Protein AF-A0A1G5ALH9-F1 (afdb_monomer_lite)

Sequence (338 aa):
MIYLLTVFLLFAAYWVGSLVKEAVFGYGKQLNNSDSDSFGTGEMCLTGMFALFILWEADALMISYMGGSFETGVRVYIMILFALCAISAAMRIRTNKPKEWYSDFVIPSSYIPAVIIIIIQAVSFFLFYPDLSDDRTTESVLTILYSQRLHFIDPDTGMTDGYVVSFFGRLPETDSFYAMLAMVAGGRDFVYVTLYRVVPLLMLILEYLAYGRWIDIICGKDKEGRKLAGVLYSMLGILNICGSFSPDGVFYSLIHRGFRGENLVFSVLVPYIAYLCYMIFGNKKKNRIIYLVMAVAVLFFAADVQRSAVPAMAVIIISVVASLISRGESGTEKRRAG

Radius of gyration: 21.27 Å; chains: 1; bounding box: 55×51×64 Å

pLDDT: mean 79.33, std 15.19, range [32.06, 94.44]

Structure (mmCIF, N/CA/C/O backbone):
data_AF-A0A1G5ALH9-F1
#
_entry.id   AF-A0A1G5ALH9-F1
#
loop_
_atom_site.group_PDB
_atom_site.id
_atom_site.type_symbol
_atom_site.label_atom_id
_atom_site.label_alt_id
_atom_site.label_comp_id
_atom_site.label_asym_id
_atom_site.label_entity_id
_atom_site.label_seq_id
_atom_site.pdbx_PDB_ins_code
_atom_site.Cartn_x
_atom_site.Cartn_y
_atom_site.Cartn_z
_atom_site.occupancy
_atom_site.B_iso_or_equiv
_atom_site.auth_seq_id
_atom_site.auth_comp_id
_atom_site.auth_asym_id
_atom_site.auth_atom_id
_atom_site.pdbx_PDB_model_num
ATOM 1 N N . MET A 1 1 ? 5.454 14.747 -12.350 1.00 58.03 1 MET A N 1
ATOM 2 C CA . MET A 1 1 ? 4.354 13.811 -12.670 1.00 58.03 1 MET A CA 1
ATOM 3 C C . MET A 1 1 ? 4.381 12.578 -11.769 1.00 58.03 1 MET A C 1
ATOM 5 O O . MET A 1 1 ? 3.378 12.312 -11.130 1.00 58.03 1 MET A O 1
ATOM 9 N N . ILE A 1 2 ? 5.527 11.902 -11.615 1.00 64.56 2 ILE A N 1
ATOM 10 C CA . ILE A 1 2 ? 5.664 10.663 -10.823 1.00 64.56 2 ILE A CA 1
ATOM 11 C C . ILE A 1 2 ? 5.205 10.751 -9.354 1.00 64.56 2 ILE A C 1
ATOM 13 O O . ILE A 1 2 ? 4.577 9.833 -8.852 1.00 64.56 2 ILE A O 1
ATOM 17 N N . TYR A 1 3 ? 5.418 11.882 -8.675 1.00 68.25 3 TYR A N 1
ATOM 18 C CA . TYR A 1 3 ? 4.993 12.054 -7.276 1.00 68.25 3 TYR A CA 1
ATOM 19 C C . TYR A 1 3 ? 3.475 12.227 -7.108 1.00 68.25 3 TYR A C 1
ATOM 21 O O . TYR A 1 3 ? 2.944 12.000 -6.025 1.00 68.25 3 TYR A O 1
ATOM 29 N N . LEU A 1 4 ? 2.757 12.583 -8.181 1.00 81.38 4 LEU A N 1
ATOM 30 C CA . LEU A 1 4 ? 1.291 12.585 -8.178 1.00 81.38 4 LEU A CA 1
ATOM 31 C C . LEU A 1 4 ? 0.724 11.164 -8.276 1.00 81.38 4 LEU A C 1
ATOM 33 O O . LEU A 1 4 ? -0.455 10.977 -7.990 1.00 81.38 4 LEU A O 1
ATOM 37 N N . LEU A 1 5 ? 1.544 10.166 -8.632 1.00 84.19 5 LEU A N 1
ATOM 38 C CA . LEU A 1 5 ? 1.114 8.776 -8.761 1.00 84.19 5 LEU A CA 1
ATOM 39 C C . LEU A 1 5 ? 0.631 8.217 -7.420 1.00 84.19 5 LEU A C 1
ATOM 41 O O . LEU A 1 5 ? -0.437 7.621 -7.373 1.00 84.19 5 LEU A O 1
ATOM 45 N N . THR A 1 6 ? 1.340 8.483 -6.316 1.00 84.38 6 THR A N 1
ATOM 46 C CA . THR A 1 6 ? 0.902 8.064 -4.972 1.00 84.38 6 THR A CA 1
ATOM 47 C C . THR A 1 6 ? -0.449 8.680 -4.610 1.00 84.38 6 THR A C 1
ATOM 49 O O . THR A 1 6 ? -1.340 7.987 -4.127 1.00 84.38 6 THR A O 1
ATOM 52 N N . VAL A 1 7 ? -0.638 9.975 -4.887 1.00 86.31 7 VAL A N 1
ATOM 53 C CA . VAL A 1 7 ? -1.903 10.678 -4.612 1.00 86.31 7 VAL A CA 1
ATOM 54 C C . VAL A 1 7 ? -3.035 10.117 -5.473 1.00 86.31 7 VAL A C 1
ATOM 56 O O . VAL A 1 7 ? -4.126 9.861 -4.966 1.00 86.31 7 VAL A O 1
ATOM 59 N N . PHE A 1 8 ? -2.771 9.880 -6.758 1.00 87.12 8 PHE A N 1
ATOM 60 C CA . PHE A 1 8 ? -3.727 9.278 -7.682 1.00 87.12 8 PHE A CA 1
ATOM 61 C C . PHE A 1 8 ? -4.124 7.863 -7.250 1.00 87.12 8 PHE A C 1
ATOM 63 O O . PHE A 1 8 ? -5.312 7.556 -7.225 1.00 87.12 8 PHE A O 1
ATOM 70 N N . LEU A 1 9 ? -3.165 7.026 -6.844 1.00 88.56 9 LEU A N 1
ATOM 71 C CA . LEU A 1 9 ? -3.432 5.679 -6.336 1.00 88.56 9 LEU A CA 1
ATOM 72 C C . LEU A 1 9 ? -4.286 5.712 -5.071 1.00 88.56 9 LEU A C 1
ATOM 74 O O . LEU A 1 9 ? -5.242 4.954 -4.973 1.00 88.56 9 LEU A O 1
ATOM 78 N N . LEU A 1 10 ? -3.999 6.614 -4.129 1.00 88.81 10 LEU A N 1
ATOM 79 C CA . LEU A 1 10 ? -4.811 6.770 -2.918 1.00 88.81 10 LEU A CA 1
ATOM 80 C C . LEU A 1 10 ? -6.230 7.244 -3.237 1.00 88.81 10 LEU A C 1
ATOM 82 O O . LEU A 1 10 ? -7.189 6.785 -2.616 1.00 88.81 10 LEU A O 1
ATOM 86 N N . PHE A 1 11 ? -6.378 8.134 -4.218 1.00 88.44 11 PHE A N 1
ATOM 87 C CA . PHE A 1 11 ? -7.684 8.563 -4.702 1.00 88.44 11 PHE A CA 1
ATOM 88 C C . PHE A 1 11 ? -8.437 7.395 -5.344 1.00 88.44 11 PHE A C 1
ATOM 90 O O . PHE A 1 11 ? -9.549 7.085 -4.921 1.00 88.44 11 PHE A O 1
ATOM 97 N N . ALA A 1 12 ? -7.825 6.701 -6.303 1.00 89.19 12 ALA A N 1
ATOM 98 C CA . ALA A 1 12 ? -8.404 5.531 -6.955 1.00 89.19 12 ALA A CA 1
ATOM 99 C C . ALA A 1 12 ? -8.790 4.456 -5.927 1.00 89.19 12 ALA A C 1
ATOM 101 O O . ALA A 1 12 ? -9.924 3.980 -5.934 1.00 89.19 12 ALA A O 1
ATOM 102 N N . ALA A 1 13 ? -7.904 4.157 -4.974 1.00 91.12 13 ALA A N 1
ATOM 103 C CA . ALA A 1 13 ? -8.162 3.242 -3.871 1.00 91.12 13 ALA A CA 1
ATOM 104 C C . ALA A 1 13 ? -9.375 3.694 -3.049 1.00 91.12 13 ALA A C 1
ATOM 106 O O . ALA A 1 13 ? -10.279 2.907 -2.799 1.00 91.12 13 ALA A O 1
ATOM 107 N N . TYR A 1 14 ? -9.477 4.971 -2.685 1.00 90.19 14 TYR A N 1
ATOM 108 C CA . TYR A 1 14 ? -10.648 5.476 -1.972 1.00 90.19 14 TYR A CA 1
ATOM 109 C C . TYR A 1 14 ? -11.966 5.256 -2.744 1.00 90.19 14 TYR A C 1
ATOM 111 O O . TYR A 1 14 ? -12.961 4.808 -2.160 1.00 90.19 14 TYR A O 1
ATOM 119 N N . TRP A 1 15 ? -11.992 5.538 -4.050 1.00 87.81 15 TRP A N 1
ATOM 120 C CA . TRP A 1 15 ? -13.191 5.362 -4.881 1.00 87.81 15 TRP A CA 1
ATOM 121 C C . TRP A 1 15 ? -13.554 3.895 -5.094 1.00 87.81 15 TRP A C 1
ATOM 123 O O . TRP A 1 15 ? -14.732 3.541 -4.989 1.00 87.81 15 TRP A O 1
ATOM 133 N N . VAL A 1 16 ? -12.563 3.038 -5.335 1.00 89.06 16 VAL A N 1
ATOM 134 C CA . VAL A 1 16 ? -12.757 1.590 -5.462 1.00 89.06 16 VAL A CA 1
ATOM 135 C C . VAL A 1 16 ? -13.216 0.995 -4.133 1.00 89.06 16 VAL A C 1
ATOM 137 O O . VAL A 1 16 ? -14.184 0.243 -4.105 1.00 89.06 16 VAL A O 1
ATOM 140 N N . GLY A 1 17 ? -12.628 1.394 -3.006 1.00 86.56 17 GLY A N 1
ATOM 141 C CA . GLY A 1 17 ? -13.066 0.954 -1.680 1.00 86.56 17 GLY A CA 1
ATOM 142 C C . GLY A 1 17 ? -14.503 1.371 -1.352 1.00 86.56 17 GLY A C 1
ATOM 143 O O . GLY A 1 17 ? -15.254 0.601 -0.748 1.00 86.56 17 GLY A O 1
ATOM 144 N N . SER A 1 18 ? -14.927 2.560 -1.801 1.00 84.12 18 SER A N 1
ATOM 145 C CA . SER A 1 18 ? -16.329 2.998 -1.721 1.00 84.12 18 SER A CA 1
ATOM 146 C C . SER A 1 18 ? -17.254 2.051 -2.491 1.00 84.12 18 SER A C 1
ATOM 148 O O . SER A 1 18 ? -18.271 1.629 -1.940 1.00 84.12 18 SER A O 1
ATOM 150 N N . LEU A 1 19 ? -16.877 1.664 -3.716 1.00 85.44 19 LEU A N 1
ATOM 151 C CA . LEU A 1 19 ? -17.634 0.699 -4.520 1.00 85.44 19 LEU A CA 1
ATOM 152 C C . LEU A 1 19 ? -17.694 -0.673 -3.861 1.00 85.44 19 LEU A C 1
ATOM 154 O O . LEU A 1 19 ? -18.774 -1.241 -3.754 1.00 85.44 19 LEU A O 1
ATOM 158 N N . VAL A 1 20 ? -16.560 -1.192 -3.383 1.00 85.81 20 VAL A N 1
ATOM 159 C CA . VAL A 1 20 ? -16.499 -2.497 -2.709 1.00 85.81 20 VAL A CA 1
ATOM 160 C C . VAL A 1 20 ? -17.423 -2.501 -1.495 1.00 85.81 20 VAL A C 1
ATOM 162 O O . VAL A 1 20 ? -18.197 -3.436 -1.306 1.00 85.81 20 VAL A O 1
ATOM 165 N N . LYS A 1 21 ? -17.407 -1.436 -0.687 1.00 82.38 21 LYS A N 1
ATOM 166 C CA . LYS A 1 21 ? -18.332 -1.297 0.442 1.00 82.38 21 LYS A CA 1
ATOM 167 C C . LYS A 1 21 ? -19.791 -1.309 -0.015 1.00 82.38 21 LYS A C 1
ATOM 169 O O . LYS A 1 21 ? -20.603 -2.004 0.590 1.00 82.38 21 LYS A O 1
ATOM 174 N N . GLU A 1 22 ? -20.141 -0.535 -1.035 1.00 79.12 22 GLU A N 1
ATOM 175 C CA . GLU A 1 22 ? -21.517 -0.464 -1.536 1.00 79.12 22 GLU A CA 1
ATOM 176 C C . GLU A 1 22 ? -21.985 -1.789 -2.149 1.00 79.12 22 GLU A C 1
ATOM 178 O O . GLU A 1 22 ? -23.122 -2.192 -1.913 1.00 79.12 22 GLU A O 1
ATOM 183 N N . ALA A 1 23 ? -21.105 -2.508 -2.844 1.00 80.69 23 ALA A N 1
ATOM 184 C CA . ALA A 1 23 ? -21.377 -3.833 -3.391 1.00 80.69 23 ALA A CA 1
ATOM 185 C C . ALA A 1 23 ? -21.572 -4.887 -2.288 1.00 80.69 23 ALA A C 1
ATOM 187 O O . ALA A 1 23 ? -22.507 -5.681 -2.349 1.00 80.69 23 ALA A O 1
ATOM 188 N N . VAL A 1 24 ? -20.724 -4.874 -1.253 1.00 74.75 24 VAL A N 1
ATOM 189 C CA . VAL A 1 24 ? -20.760 -5.855 -0.155 1.00 74.75 24 VAL A CA 1
ATOM 190 C C . VAL A 1 24 ? -21.913 -5.599 0.818 1.00 74.75 24 VAL A C 1
ATOM 192 O O . VAL A 1 24 ? -22.532 -6.544 1.306 1.00 74.75 24 VAL A O 1
ATOM 195 N N . PHE A 1 25 ? -22.209 -4.335 1.129 1.00 70.75 25 PHE A N 1
ATOM 196 C CA . PHE A 1 25 ? -23.230 -3.980 2.123 1.00 70.75 25 PHE A CA 1
ATOM 197 C C . PHE A 1 25 ? -24.577 -3.558 1.531 1.00 70.75 25 PHE A C 1
ATOM 199 O O . PHE A 1 25 ? -25.557 -3.539 2.274 1.00 70.75 25 PHE A O 1
ATOM 206 N N . GLY A 1 26 ? -24.641 -3.294 0.224 1.00 64.25 26 GLY A N 1
ATOM 207 C CA . GLY A 1 26 ? -25.863 -3.216 -0.572 1.00 64.25 26 GLY A CA 1
ATOM 208 C C . GLY A 1 26 ? -26.794 -2.030 -0.289 1.00 64.25 26 GLY A C 1
ATOM 209 O O . GLY A 1 26 ? -27.253 -1.800 0.830 1.00 64.25 26 GLY A O 1
ATOM 210 N N . TYR A 1 27 ? -27.164 -1.356 -1.381 1.00 46.66 27 TYR A N 1
ATOM 211 C CA . TYR A 1 27 ? -28.041 -0.183 -1.573 1.00 46.66 27 TYR A CA 1
ATOM 212 C C . TYR A 1 27 ? -29.398 -0.135 -0.823 1.00 46.66 27 TYR A C 1
ATOM 214 O O . TYR A 1 27 ? -30.108 0.861 -0.917 1.00 46.66 27 TYR A O 1
ATOM 222 N N . GLY A 1 28 ? -29.786 -1.181 -0.088 1.00 41.38 28 GLY A N 1
ATOM 223 C CA . GLY A 1 28 ? -31.085 -1.295 0.590 1.00 41.38 28 GLY A CA 1
ATOM 224 C C . GLY A 1 28 ? -31.054 -1.147 2.115 1.00 41.38 28 GLY A C 1
ATOM 225 O O . GLY A 1 28 ? -32.110 -1.039 2.731 1.00 41.38 28 GLY A O 1
ATOM 226 N N . LYS A 1 29 ? -29.876 -1.135 2.759 1.00 42.97 29 LYS A N 1
ATOM 227 C CA . LYS A 1 29 ? -29.780 -1.146 4.236 1.00 42.97 29 LYS A CA 1
ATOM 228 C C . LYS A 1 29 ? -29.512 0.211 4.891 1.00 42.97 29 LYS A C 1
ATOM 230 O O . LYS A 1 29 ? -29.395 0.278 6.111 1.00 42.97 29 LYS A O 1
ATOM 235 N N . GLN A 1 30 ? -29.451 1.290 4.110 1.00 39.88 30 GLN A N 1
ATOM 236 C CA . GLN A 1 30 ? -29.295 2.652 4.641 1.00 39.88 30 GLN A CA 1
ATOM 237 C C . GLN A 1 30 ? -30.589 3.262 5.198 1.00 39.88 30 GLN A C 1
ATOM 239 O O . GLN A 1 30 ? -30.525 4.319 5.816 1.00 39.88 30 GLN A O 1
ATOM 244 N N . LEU A 1 31 ? -31.744 2.614 5.010 1.00 38.53 31 LEU A N 1
ATOM 245 C CA . LEU A 1 31 ? -33.037 3.204 5.365 1.00 38.53 31 LEU A CA 1
ATOM 246 C C . LEU A 1 31 ? -33.535 2.882 6.777 1.00 38.53 31 LEU A C 1
ATOM 248 O O . LEU A 1 31 ? -34.527 3.476 7.169 1.00 38.53 31 LEU A O 1
ATOM 252 N N . ASN A 1 32 ? -32.896 1.986 7.546 1.00 32.06 32 ASN A N 1
ATOM 253 C CA . ASN A 1 32 ? -33.543 1.524 8.783 1.00 32.06 32 ASN A CA 1
ATOM 254 C C . ASN A 1 32 ? -32.669 1.162 9.988 1.00 32.06 32 ASN A C 1
ATOM 256 O O . ASN A 1 32 ? -33.189 0.535 10.896 1.00 32.06 32 ASN A O 1
ATOM 260 N N . ASN A 1 33 ? -31.391 1.544 10.065 1.00 33.22 33 ASN A N 1
ATOM 261 C CA . ASN A 1 33 ? -30.678 1.435 11.345 1.00 33.22 33 ASN A CA 1
ATOM 262 C C . ASN A 1 33 ? -29.603 2.513 11.503 1.00 33.22 33 ASN A C 1
ATOM 264 O O . ASN A 1 33 ? -28.629 2.571 10.754 1.00 33.22 33 ASN A O 1
ATOM 268 N N . SER A 1 34 ? -29.786 3.330 12.537 1.00 34.66 34 SER A N 1
ATOM 269 C CA . SER A 1 34 ? -28.883 4.365 13.048 1.00 34.66 34 SER A CA 1
ATOM 270 C C . SER A 1 34 ? -27.560 3.830 13.621 1.00 34.66 34 SER A C 1
ATOM 272 O O . SER A 1 34 ? -26.688 4.627 13.946 1.00 34.66 34 SER A O 1
ATOM 274 N N . ASP A 1 35 ? -27.360 2.508 13.646 1.00 39.03 35 ASP A N 1
ATOM 275 C CA . ASP A 1 35 ? -26.088 1.838 13.972 1.00 39.03 35 ASP A CA 1
ATOM 276 C C . ASP A 1 35 ? -25.288 1.443 12.719 1.00 39.03 35 ASP A C 1
ATOM 278 O O . ASP A 1 35 ? -24.568 0.442 12.693 1.00 39.03 35 ASP A O 1
ATOM 282 N N . SER A 1 36 ? -25.427 2.199 11.624 1.00 38.34 36 SER A N 1
ATOM 283 C CA . SER A 1 36 ? -24.696 1.912 10.391 1.00 38.34 36 SER A CA 1
ATOM 284 C C . SER A 1 36 ? -23.188 1.926 10.663 1.00 38.34 36 SER A C 1
ATOM 286 O O . SER A 1 36 ? -22.625 2.975 10.985 1.00 38.34 36 SER A O 1
ATOM 288 N N . ASP A 1 37 ? -22.548 0.763 10.520 1.00 49.72 37 ASP A N 1
ATOM 289 C CA . ASP A 1 37 ? -21.100 0.558 10.523 1.00 49.72 37 ASP A CA 1
ATOM 290 C C . ASP A 1 37 ? -20.421 1.578 9.594 1.00 49.72 37 ASP A C 1
ATOM 292 O O . ASP A 1 37 ? -20.253 1.377 8.385 1.00 49.72 37 ASP A O 1
ATOM 296 N N . SER A 1 38 ? -20.062 2.734 10.150 1.00 52.53 38 SER A N 1
ATOM 297 C CA . SER A 1 38 ? -19.400 3.797 9.410 1.00 52.53 38 SER A CA 1
ATOM 298 C C . SER A 1 38 ? -17.949 3.388 9.198 1.00 52.53 38 SER A C 1
ATOM 300 O O . SER A 1 38 ? -17.074 3.657 10.016 1.00 52.53 38 SER A O 1
ATOM 302 N N . PHE A 1 39 ? -17.700 2.692 8.086 1.00 61.91 39 PHE A N 1
ATOM 303 C CA . PHE A 1 39 ? -16.351 2.523 7.550 1.00 61.91 39 PHE A CA 1
ATOM 304 C C . PHE A 1 39 ? -15.672 3.892 7.506 1.00 61.91 39 PHE A C 1
ATOM 306 O O . PHE A 1 39 ? -16.178 4.814 6.854 1.00 61.91 39 PHE A O 1
ATOM 313 N N . GLY A 1 40 ? -14.562 4.020 8.231 1.00 70.44 40 GLY A N 1
ATOM 314 C CA . GLY A 1 40 ? -13.737 5.220 8.199 1.00 70.44 40 GLY A CA 1
ATOM 315 C C . GLY A 1 40 ? -13.080 5.382 6.830 1.00 70.44 40 GLY A C 1
ATOM 316 O O . GLY A 1 40 ? -12.864 4.400 6.120 1.00 70.44 40 GLY A O 1
ATOM 317 N N . THR A 1 41 ? -12.727 6.615 6.466 1.00 78.56 41 THR A N 1
ATOM 318 C CA . THR A 1 41 ? -12.035 6.924 5.201 1.00 78.56 41 THR A CA 1
ATOM 319 C C . THR A 1 41 ? -10.779 6.065 5.013 1.00 78.56 41 THR A C 1
ATOM 321 O O . THR A 1 41 ? -10.566 5.540 3.928 1.00 78.56 41 THR A O 1
ATOM 324 N N . GLY A 1 42 ? -10.001 5.833 6.079 1.00 81.31 42 GLY A N 1
ATOM 325 C CA . GLY A 1 42 ? -8.806 4.987 6.009 1.00 81.31 42 GLY A CA 1
ATOM 326 C C . GLY A 1 42 ? -9.095 3.509 5.730 1.00 81.31 42 GLY A C 1
ATOM 327 O O . GLY A 1 42 ? -8.343 2.866 5.007 1.00 81.31 42 GLY A O 1
ATOM 328 N N . GLU A 1 43 ? -10.217 2.977 6.227 1.00 84.12 43 GLU A N 1
ATOM 329 C CA . GLU A 1 43 ? -10.635 1.601 5.929 1.00 84.12 43 GLU A CA 1
ATOM 330 C C . GLU A 1 43 ? -11.074 1.467 4.462 1.00 84.12 43 GLU A C 1
ATOM 332 O O . GLU A 1 43 ? -10.759 0.468 3.821 1.00 84.12 43 GLU A O 1
ATOM 337 N N . MET A 1 44 ? -11.726 2.493 3.898 1.00 85.12 44 MET A N 1
ATOM 338 C CA . MET A 1 44 ? -12.042 2.540 2.462 1.00 85.12 44 MET A CA 1
ATOM 339 C C . MET A 1 44 ? -10.769 2.567 1.611 1.00 85.12 44 MET A C 1
ATOM 341 O O . MET A 1 44 ? -10.680 1.819 0.647 1.00 85.12 44 MET A O 1
ATOM 345 N N . CYS A 1 45 ? -9.771 3.375 1.979 1.00 89.62 45 CYS A N 1
ATOM 346 C CA . CYS A 1 45 ? -8.510 3.425 1.237 1.00 89.62 45 CYS A CA 1
ATOM 347 C C . CYS A 1 45 ? -7.759 2.086 1.277 1.00 89.62 45 CYS A C 1
ATOM 349 O O . CYS A 1 45 ? -7.335 1.616 0.230 1.00 89.62 45 CYS A O 1
ATOM 351 N N . LEU A 1 46 ? -7.632 1.441 2.444 1.00 90.56 46 LEU A N 1
ATOM 352 C CA . LEU A 1 46 ? -6.956 0.138 2.555 1.00 90.56 46 LEU A CA 1
ATOM 353 C C . LEU A 1 46 ? -7.667 -0.944 1.741 1.00 90.56 46 LEU A C 1
ATOM 355 O O . LEU A 1 46 ? -7.052 -1.626 0.928 1.00 90.56 46 LEU A O 1
ATOM 359 N N . THR A 1 47 ? -8.982 -1.072 1.929 1.00 89.44 47 THR A N 1
ATOM 360 C CA . THR A 1 47 ? -9.780 -2.081 1.219 1.00 89.44 47 THR A CA 1
ATOM 361 C C . THR A 1 47 ? -9.771 -1.858 -0.286 1.00 89.44 47 THR A C 1
ATOM 363 O O . THR A 1 47 ? -9.649 -2.813 -1.046 1.00 89.44 47 THR A O 1
ATOM 366 N N . GLY A 1 48 ? -9.841 -0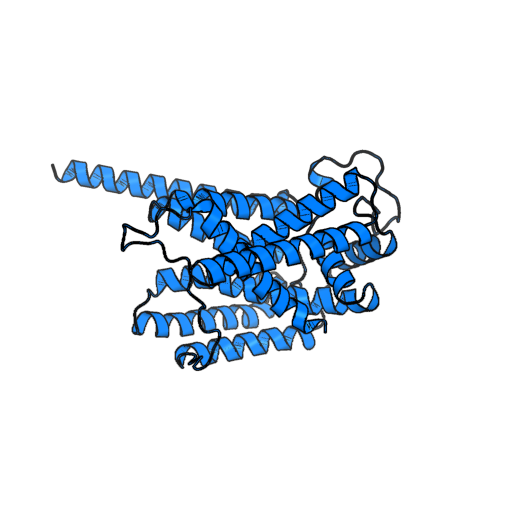.603 -0.725 1.00 90.75 48 GLY A N 1
ATOM 367 C CA . GLY A 1 48 ? -9.697 -0.262 -2.127 1.00 90.75 48 GLY A CA 1
ATOM 368 C C . GLY A 1 48 ? -8.306 -0.543 -2.677 1.00 90.75 48 GLY A C 1
ATOM 369 O O . GLY A 1 48 ? -8.213 -1.085 -3.768 1.00 90.75 48 GLY A O 1
ATOM 370 N N . MET A 1 49 ? -7.236 -0.259 -1.928 1.00 92.81 49 MET A N 1
ATOM 371 C CA . MET A 1 49 ? -5.870 -0.566 -2.363 1.00 92.81 49 MET A CA 1
ATOM 372 C C . MET A 1 49 ? -5.668 -2.074 -2.552 1.00 92.81 49 MET A C 1
ATOM 374 O O . MET A 1 49 ? -5.105 -2.502 -3.553 1.00 92.81 49 MET A O 1
ATOM 378 N N . PHE A 1 50 ? -6.195 -2.893 -1.641 1.00 92.12 50 PHE A N 1
ATOM 379 C CA . PHE A 1 50 ? -6.158 -4.350 -1.779 1.00 92.12 50 PHE A CA 1
ATOM 380 C C . PHE A 1 50 ? -6.985 -4.851 -2.961 1.00 92.12 50 PHE A C 1
ATOM 382 O O . PHE A 1 50 ? -6.546 -5.748 -3.675 1.00 92.12 50 PHE A O 1
ATOM 389 N N . ALA A 1 51 ? -8.151 -4.252 -3.211 1.00 91.62 51 ALA A N 1
ATOM 390 C CA . ALA A 1 51 ? -8.932 -4.555 -4.404 1.00 91.62 51 ALA A CA 1
ATOM 391 C C . ALA A 1 51 ? -8.168 -4.187 -5.686 1.00 91.62 51 ALA A C 1
ATOM 393 O O . ALA A 1 51 ? -8.191 -4.958 -6.638 1.00 91.62 51 ALA A O 1
ATOM 394 N N . LEU A 1 52 ? -7.460 -3.051 -5.702 1.00 92.06 52 LEU A N 1
ATOM 395 C CA . LEU A 1 52 ? -6.609 -2.653 -6.824 1.00 92.06 52 LEU A CA 1
ATOM 396 C C . LEU A 1 52 ? -5.476 -3.653 -7.064 1.00 92.06 52 LEU A C 1
ATOM 398 O O . LEU A 1 52 ? -5.279 -4.058 -8.204 1.00 92.06 52 LEU A O 1
ATOM 402 N N . PHE A 1 53 ? -4.787 -4.102 -6.011 1.00 90.44 53 PHE A N 1
ATOM 403 C CA . PHE A 1 53 ? -3.774 -5.151 -6.142 1.00 90.44 53 PHE A CA 1
ATOM 404 C C . PHE A 1 53 ? -4.361 -6.428 -6.745 1.00 90.44 53 PHE A C 1
ATOM 406 O O . PHE A 1 53 ? -3.859 -6.908 -7.749 1.00 90.44 53 PHE A O 1
ATOM 413 N N . ILE A 1 54 ? -5.476 -6.934 -6.214 1.00 90.25 54 ILE A N 1
ATOM 414 C CA . ILE A 1 54 ? -6.102 -8.161 -6.735 1.00 90.25 54 ILE A CA 1
ATOM 415 C C . ILE A 1 54 ? -6.550 -8.000 -8.193 1.00 90.25 54 ILE A C 1
ATOM 417 O O . ILE A 1 54 ? -6.410 -8.929 -8.984 1.00 90.25 54 ILE A O 1
ATOM 421 N N . LEU A 1 55 ? -7.106 -6.840 -8.554 1.00 91.50 55 LEU A N 1
ATOM 422 C CA . LEU A 1 55 ? -7.531 -6.563 -9.926 1.00 91.50 55 LEU A CA 1
ATOM 423 C C . LEU A 1 55 ? -6.346 -6.513 -10.890 1.00 91.50 55 LEU A C 1
ATOM 425 O O . LEU A 1 55 ? -6.455 -7.042 -11.992 1.00 91.50 55 LEU A O 1
ATOM 429 N N . TRP A 1 56 ? -5.237 -5.896 -10.477 1.00 91.44 56 TRP A N 1
ATOM 430 C CA . TRP A 1 56 ? -4.006 -5.888 -11.259 1.00 91.44 56 TRP A CA 1
ATOM 431 C C . TRP A 1 56 ? -3.491 -7.308 -11.480 1.00 91.44 56 TRP A C 1
ATOM 433 O O . TRP A 1 56 ? -3.234 -7.694 -12.612 1.00 91.44 56 TRP A O 1
ATOM 443 N N . GLU A 1 57 ? -3.411 -8.104 -10.419 1.00 86.19 57 GLU A N 1
ATOM 444 C CA . GLU A 1 57 ? -2.909 -9.475 -10.497 1.00 86.19 57 GLU A CA 1
ATOM 445 C C . GLU A 1 57 ? -3.785 -10.364 -11.385 1.00 86.19 57 GLU A C 1
ATOM 447 O O . GLU A 1 57 ? -3.288 -11.154 -12.189 1.00 86.19 57 GLU A O 1
ATOM 452 N N . ALA A 1 58 ? -5.107 -10.193 -11.311 1.00 88.00 58 ALA A N 1
ATOM 453 C CA . ALA A 1 58 ? -6.037 -10.881 -12.198 1.00 88.00 58 ALA A CA 1
ATOM 454 C C . ALA A 1 58 ? -5.840 -10.487 -13.676 1.00 88.00 58 ALA A C 1
ATOM 456 O O . ALA A 1 58 ? -5.856 -11.363 -14.543 1.00 88.00 58 ALA A O 1
ATOM 457 N N . ASP A 1 59 ? -5.636 -9.197 -13.963 1.00 88.75 59 ASP A N 1
ATOM 458 C CA . ASP A 1 59 ? -5.366 -8.685 -15.315 1.00 88.75 59 ASP A CA 1
ATOM 459 C C . ASP A 1 59 ? -4.017 -9.189 -15.852 1.00 88.75 59 ASP A C 1
ATOM 461 O O . ASP A 1 59 ? -3.941 -9.742 -16.952 1.00 88.75 59 ASP A O 1
ATOM 465 N N . ALA A 1 60 ? -2.969 -9.099 -15.031 1.00 84.81 60 ALA A N 1
ATOM 466 C CA . ALA A 1 60 ? -1.631 -9.581 -15.340 1.00 84.81 60 ALA A CA 1
ATOM 467 C C . ALA A 1 60 ? -1.642 -11.081 -15.675 1.00 84.81 60 ALA A C 1
ATOM 469 O O . ALA A 1 60 ? -1.125 -11.495 -16.718 1.00 84.81 60 ALA A O 1
ATOM 470 N N . LEU A 1 61 ? -2.304 -11.900 -14.852 1.00 82.81 61 LEU A N 1
ATOM 471 C CA . LEU A 1 61 ? -2.482 -13.327 -15.123 1.00 82.81 61 LEU A CA 1
ATOM 472 C C . LEU A 1 61 ? -3.225 -13.564 -16.441 1.00 82.81 61 LEU A C 1
ATOM 474 O O . LEU A 1 61 ? -2.765 -14.353 -17.267 1.00 82.81 61 LEU A O 1
ATOM 478 N N . MET A 1 62 ? -4.350 -12.879 -16.663 1.00 84.44 62 MET A N 1
ATOM 479 C CA . MET A 1 62 ? -5.161 -13.040 -17.872 1.00 84.44 62 MET A CA 1
ATOM 480 C C . MET A 1 62 ? -4.349 -12.761 -19.139 1.00 84.44 62 MET A C 1
ATOM 482 O O . MET A 1 62 ? -4.380 -13.539 -20.093 1.00 84.44 62 MET A O 1
ATOM 486 N N . ILE A 1 63 ? -3.577 -11.681 -19.134 1.00 83.50 63 ILE A N 1
ATOM 487 C CA . ILE A 1 63 ? -2.809 -11.235 -20.299 1.00 83.50 63 ILE A CA 1
ATOM 488 C C . ILE A 1 63 ? -1.625 -12.138 -20.559 1.00 83.50 63 ILE A C 1
ATOM 490 O O . ILE A 1 63 ? -1.336 -12.458 -21.714 1.00 83.50 63 ILE A O 1
ATOM 494 N N . SER A 1 64 ? -0.999 -12.616 -19.492 1.00 78.12 64 SER A N 1
ATOM 495 C CA . SER A 1 64 ? 0.066 -13.591 -19.601 1.00 78.12 64 SER A CA 1
ATOM 496 C C . SER A 1 64 ? -0.433 -14.922 -20.184 1.00 78.12 64 SER A C 1
ATOM 498 O O . SER A 1 64 ? 0.202 -15.472 -21.085 1.00 78.12 64 SER A O 1
ATOM 500 N N . TYR A 1 65 ? -1.628 -15.393 -19.795 1.00 79.56 65 TYR A N 1
ATOM 501 C CA . TYR A 1 65 ? -2.271 -16.566 -20.413 1.00 79.56 65 TYR A CA 1
ATOM 502 C C . TYR A 1 65 ? -2.647 -16.354 -21.884 1.00 79.56 65 TYR A C 1
ATOM 504 O O . TYR A 1 65 ? -2.571 -17.290 -22.679 1.00 79.56 65 TYR A O 1
ATOM 512 N N . MET A 1 66 ? -3.044 -15.139 -22.260 1.00 81.44 66 MET A N 1
ATOM 513 C CA . MET A 1 66 ? -3.357 -14.785 -23.648 1.00 81.44 66 MET A CA 1
ATOM 514 C C . MET A 1 66 ? -2.107 -14.541 -24.510 1.00 81.44 66 MET A C 1
ATOM 516 O O . MET A 1 66 ? -2.235 -14.329 -25.715 1.00 81.44 66 MET A O 1
ATOM 520 N N . GLY A 1 67 ? -0.906 -14.558 -23.918 1.00 76.31 67 GLY A N 1
ATOM 521 C CA . GLY A 1 67 ? 0.345 -14.233 -24.606 1.00 76.31 67 GLY A CA 1
ATOM 522 C C . GLY A 1 67 ? 0.450 -12.763 -25.027 1.00 76.31 67 GLY A C 1
ATOM 523 O O . GLY A 1 67 ? 1.182 -12.443 -25.964 1.00 76.31 67 GLY A O 1
ATOM 524 N N . GLY A 1 68 ? -0.303 -11.872 -24.375 1.00 79.12 68 GLY A N 1
ATOM 525 C CA . GLY A 1 68 ? -0.261 -10.436 -24.632 1.00 79.12 68 GLY A CA 1
ATOM 526 C C . GLY A 1 68 ? 1.010 -9.783 -24.085 1.00 79.12 68 GLY A C 1
ATOM 527 O O . GLY A 1 68 ? 1.680 -10.320 -23.203 1.00 79.12 68 GLY A O 1
ATOM 528 N N . SER A 1 69 ? 1.352 -8.603 -24.608 1.00 87.69 69 SER A N 1
ATOM 529 C CA . SER A 1 69 ? 2.464 -7.817 -24.067 1.00 87.69 69 SER A CA 1
ATOM 530 C C . SER A 1 69 ? 2.095 -7.182 -22.727 1.00 87.69 69 SER A C 1
ATOM 532 O O . SER A 1 69 ? 0.943 -6.800 -22.505 1.00 87.69 69 SER A O 1
ATOM 534 N N . PHE A 1 70 ? 3.095 -6.990 -21.866 1.00 88.06 70 PHE A N 1
ATOM 535 C CA . PHE A 1 70 ? 2.944 -6.283 -20.592 1.00 88.06 70 PHE A CA 1
ATOM 536 C C . PHE A 1 70 ? 2.304 -4.899 -20.766 1.00 88.06 70 PHE A C 1
ATOM 538 O O . PHE A 1 70 ? 1.362 -4.554 -20.056 1.00 88.06 70 PHE A O 1
ATOM 545 N N . GLU A 1 71 ? 2.741 -4.140 -21.775 1.00 91.25 71 GLU A N 1
ATOM 546 C CA . GLU A 1 71 ? 2.145 -2.852 -22.134 1.00 91.25 71 GLU A CA 1
ATOM 547 C C . GLU A 1 71 ? 0.633 -2.921 -22.367 1.00 91.25 71 GLU A C 1
ATOM 549 O O . GLU A 1 71 ? -0.110 -2.028 -21.954 1.00 91.25 71 GLU A O 1
ATOM 554 N N . THR A 1 72 ? 0.172 -3.976 -23.041 1.00 89.94 72 THR A N 1
ATOM 555 C CA . THR A 1 72 ? -1.256 -4.163 -23.303 1.00 89.94 72 THR A CA 1
ATOM 556 C C . THR A 1 72 ? -2.009 -4.311 -21.985 1.00 89.94 72 THR A C 1
ATOM 558 O O . THR A 1 72 ? -3.066 -3.702 -21.837 1.00 89.94 72 THR A O 1
ATOM 561 N N . GLY A 1 73 ? -1.436 -5.012 -21.003 1.00 90.56 73 GLY A N 1
ATOM 562 C CA . GLY A 1 73 ? -2.034 -5.122 -19.671 1.00 90.56 73 GLY A CA 1
ATOM 563 C C . GLY A 1 73 ? -2.060 -3.848 -18.883 1.00 90.56 73 GLY A C 1
ATOM 564 O O . GLY A 1 73 ? -3.115 -3.447 -18.407 1.00 90.56 73 GLY A O 1
ATOM 565 N N . VAL A 1 74 ? -0.965 -3.099 -18.887 1.00 92.69 74 VAL A N 1
ATOM 566 C CA . VAL A 1 74 ? -0.966 -1.771 -18.272 1.00 92.69 74 VAL A CA 1
ATOM 567 C C . VAL A 1 74 ? -2.082 -0.894 -18.859 1.00 92.69 74 VAL A C 1
ATOM 569 O O . VAL A 1 74 ? -2.812 -0.241 -18.114 1.00 92.69 74 VAL A O 1
ATOM 572 N N . ARG A 1 75 ? -2.291 -0.916 -20.182 1.00 92.88 75 ARG A N 1
ATOM 573 C CA . ARG A 1 75 ? -3.378 -0.157 -20.826 1.00 92.88 75 ARG A CA 1
ATOM 574 C C . ARG A 1 75 ? -4.768 -0.661 -20.428 1.00 92.88 75 ARG A C 1
ATOM 576 O O . ARG A 1 75 ? -5.632 0.164 -20.128 1.00 92.88 75 ARG A O 1
ATOM 583 N N . VAL A 1 76 ? -4.995 -1.977 -20.418 1.00 92.81 76 VAL A N 1
ATOM 584 C CA . VAL A 1 76 ? -6.276 -2.580 -20.002 1.00 92.81 76 VAL A CA 1
ATOM 585 C C . VAL A 1 76 ? -6.585 -2.230 -18.553 1.00 92.81 76 VAL A C 1
ATOM 587 O O . VAL A 1 76 ? -7.662 -1.702 -18.267 1.00 92.81 76 VAL A O 1
ATOM 590 N N . TYR A 1 77 ? -5.618 -2.403 -17.661 1.00 93.62 77 TYR A N 1
ATOM 591 C CA . TYR A 1 77 ? -5.758 -2.061 -16.258 1.00 93.62 77 TYR A CA 1
ATOM 592 C C . TYR A 1 77 ? -6.076 -0.576 -16.036 1.00 93.62 77 TYR A C 1
ATOM 594 O O . TYR A 1 77 ? -6.988 -0.246 -15.278 1.00 93.62 77 TYR A O 1
ATOM 602 N N . ILE A 1 78 ? -5.409 0.342 -16.743 1.00 92.06 78 ILE A N 1
ATOM 603 C CA . ILE A 1 78 ? -5.727 1.779 -16.670 1.00 92.06 78 ILE A CA 1
ATOM 604 C C . ILE A 1 78 ? -7.170 2.050 -17.119 1.00 92.06 78 ILE A C 1
ATOM 606 O O . ILE A 1 78 ? -7.873 2.831 -16.474 1.00 92.06 78 ILE A O 1
ATOM 610 N N . MET A 1 79 ? -7.645 1.398 -18.186 1.00 92.75 79 MET A N 1
ATOM 611 C CA . MET A 1 79 ? -9.044 1.523 -18.616 1.00 92.75 79 MET A CA 1
ATOM 612 C C . MET A 1 79 ? -10.015 1.015 -17.542 1.00 92.75 79 MET A C 1
ATOM 614 O O . MET A 1 79 ? -11.019 1.678 -17.273 1.00 92.75 79 MET A O 1
ATOM 618 N N . ILE A 1 80 ? -9.698 -0.104 -16.881 1.00 92.50 80 ILE A N 1
ATOM 619 C CA . ILE A 1 80 ? -10.473 -0.632 -15.748 1.00 92.50 80 ILE A CA 1
ATOM 620 C C . ILE A 1 80 ? -10.497 0.382 -14.595 1.00 92.50 80 ILE A C 1
ATOM 622 O O . ILE A 1 80 ? -11.570 0.676 -14.066 1.00 92.50 80 ILE A O 1
ATOM 626 N N . LEU A 1 81 ? -9.355 0.976 -14.237 1.00 90.75 81 LEU A N 1
ATOM 627 C CA . LEU A 1 81 ? -9.268 2.005 -13.195 1.00 90.75 81 LEU A CA 1
ATOM 628 C C . LEU A 1 81 ? -10.147 3.219 -13.510 1.00 90.75 81 LEU A C 1
ATOM 630 O O . LEU A 1 81 ? -10.902 3.674 -12.648 1.00 90.75 81 LEU A O 1
ATOM 634 N N . PHE A 1 82 ? -10.083 3.735 -14.740 1.00 89.94 82 PHE A N 1
ATOM 635 C CA . PHE A 1 82 ? -10.931 4.850 -15.162 1.00 89.94 82 PHE A CA 1
ATOM 636 C C . PHE A 1 82 ? -12.415 4.486 -15.113 1.00 89.94 82 PHE A C 1
ATOM 638 O O . PHE A 1 82 ? -13.212 5.279 -14.608 1.00 89.94 82 PHE A O 1
ATOM 645 N N . ALA A 1 83 ? -12.787 3.287 -15.569 1.00 91.31 83 ALA A N 1
ATOM 646 C CA . ALA A 1 83 ? -14.162 2.805 -15.506 1.00 91.31 83 ALA A CA 1
ATOM 647 C C . ALA A 1 83 ? -14.661 2.704 -14.057 1.00 91.31 83 ALA A C 1
ATOM 649 O O . ALA A 1 83 ? -15.738 3.206 -13.744 1.00 91.31 83 ALA A O 1
ATOM 650 N N . LEU A 1 84 ? -13.866 2.134 -13.146 1.00 89.81 84 LEU A N 1
ATOM 651 C CA . LEU A 1 84 ? -14.215 2.031 -11.727 1.00 89.81 84 LEU A CA 1
ATOM 652 C C . LEU A 1 84 ? -14.365 3.409 -11.072 1.00 89.81 84 LEU A C 1
ATOM 654 O O . LEU A 1 84 ? -15.351 3.655 -10.375 1.00 89.81 84 LEU A O 1
ATOM 658 N N . CYS A 1 85 ? -13.439 4.334 -11.328 1.00 87.12 85 CYS A N 1
ATOM 659 C CA . CYS A 1 85 ? -13.541 5.709 -10.839 1.00 87.12 85 CYS A CA 1
ATOM 660 C C . CYS A 1 85 ? -14.799 6.412 -11.377 1.00 87.12 85 CYS A C 1
ATOM 662 O O . CYS A 1 85 ? -15.510 7.059 -10.607 1.00 87.12 85 CYS A O 1
ATOM 664 N N . ALA A 1 86 ? -15.119 6.245 -12.664 1.00 88.31 86 ALA A N 1
ATOM 665 C CA . ALA A 1 86 ? -16.309 6.823 -13.284 1.00 88.31 86 ALA A CA 1
ATOM 666 C C . ALA A 1 86 ? -17.613 6.233 -12.721 1.00 88.31 86 ALA A C 1
ATOM 668 O O . ALA A 1 86 ? -18.536 6.983 -12.406 1.00 88.31 86 ALA A O 1
ATOM 669 N N . ILE A 1 87 ? -17.683 4.910 -12.532 1.00 88.00 87 ILE A N 1
ATOM 670 C CA . ILE A 1 87 ? -18.835 4.228 -11.918 1.00 88.00 87 ILE A CA 1
ATOM 671 C C . ILE A 1 87 ? -19.032 4.721 -10.482 1.00 88.00 87 ILE A C 1
ATOM 673 O O . ILE A 1 87 ? -20.148 5.069 -10.093 1.00 88.00 87 ILE A O 1
ATOM 677 N N . SER A 1 88 ? -17.950 4.821 -9.708 1.00 84.19 88 SER A N 1
ATOM 678 C CA . SER A 1 88 ? -17.996 5.314 -8.329 1.00 84.19 88 SER A CA 1
ATOM 679 C C . SER A 1 88 ? -18.454 6.775 -8.255 1.00 84.19 88 SER A C 1
ATOM 681 O O . SER A 1 88 ? -19.313 7.121 -7.440 1.00 84.19 88 SER A O 1
ATOM 683 N N . ALA A 1 89 ? -17.971 7.630 -9.163 1.00 82.25 89 ALA A N 1
ATOM 684 C CA . ALA A 1 89 ? -18.441 9.008 -9.304 1.00 82.25 89 ALA A CA 1
ATOM 685 C C . ALA A 1 89 ? -19.933 9.079 -9.664 1.00 82.25 89 ALA A C 1
ATOM 687 O O . ALA A 1 89 ? -20.691 9.793 -9.003 1.00 82.25 89 ALA A O 1
ATOM 688 N N . ALA A 1 90 ? -20.381 8.297 -10.649 1.00 84.00 90 ALA A N 1
ATOM 689 C CA . ALA A 1 90 ? -21.777 8.251 -11.075 1.00 84.00 90 ALA A CA 1
ATOM 690 C C . ALA A 1 90 ? -22.715 7.789 -9.945 1.00 84.00 90 ALA A C 1
ATOM 692 O O . ALA A 1 90 ? -23.774 8.385 -9.729 1.00 84.00 90 ALA A O 1
ATOM 693 N N . MET A 1 91 ? -22.314 6.771 -9.177 1.00 79.12 91 MET A N 1
ATOM 694 C CA . MET A 1 91 ? -23.073 6.280 -8.021 1.00 79.12 91 MET A CA 1
ATOM 695 C C . MET A 1 91 ? -23.189 7.338 -6.915 1.00 79.12 91 MET A C 1
ATOM 697 O O . MET A 1 91 ? -24.266 7.514 -6.337 1.00 79.12 91 MET A O 1
ATOM 701 N N . ARG A 1 92 ? -22.130 8.120 -6.666 1.00 73.12 92 ARG A N 1
ATOM 702 C CA . ARG A 1 92 ? -22.170 9.227 -5.695 1.00 73.12 92 ARG A CA 1
ATOM 703 C C . ARG A 1 92 ? -23.038 10.398 -6.125 1.00 73.12 92 ARG A C 1
ATOM 705 O O . ARG A 1 92 ? -23.774 10.937 -5.301 1.00 73.12 92 ARG A O 1
ATOM 712 N N . ILE A 1 93 ? -22.982 10.774 -7.401 1.00 76.88 93 ILE A N 1
ATOM 713 C CA . ILE A 1 93 ? -23.857 11.816 -7.954 1.00 76.88 93 ILE A CA 1
ATOM 714 C C . ILE A 1 93 ? -25.319 11.380 -7.806 1.00 76.88 93 ILE A C 1
ATOM 716 O O . ILE A 1 93 ? -26.148 12.138 -7.310 1.00 76.88 93 ILE A O 1
ATOM 720 N N . ARG A 1 94 ? -25.627 10.120 -8.136 1.00 73.06 94 ARG A N 1
ATOM 721 C CA . ARG A 1 94 ? -26.983 9.566 -8.022 1.00 73.06 94 ARG A CA 1
ATOM 722 C C . ARG A 1 94 ? -27.495 9.484 -6.579 1.00 73.06 94 ARG A C 1
ATOM 724 O O . ARG A 1 94 ? -28.700 9.550 -6.361 1.00 73.06 94 ARG A O 1
ATOM 731 N N . THR A 1 95 ? -26.610 9.337 -5.593 1.00 66.06 95 THR A N 1
ATOM 732 C CA . THR A 1 95 ? -26.972 9.262 -4.164 1.00 66.06 95 THR A CA 1
ATOM 733 C C . THR A 1 95 ? -27.053 10.627 -3.470 1.00 66.06 95 THR A C 1
ATOM 735 O O . THR A 1 95 ? -27.237 10.673 -2.254 1.00 66.06 95 THR A O 1
ATOM 738 N N . ASN A 1 96 ? -26.987 11.738 -4.222 1.00 53.94 96 ASN A N 1
ATOM 739 C CA . ASN A 1 96 ? -27.223 13.115 -3.757 1.00 53.94 96 ASN A CA 1
ATOM 740 C C . ASN A 1 96 ? -26.392 13.553 -2.536 1.00 53.94 96 ASN A C 1
ATOM 742 O O . ASN A 1 96 ? -26.756 14.482 -1.817 1.00 53.94 96 ASN A O 1
ATOM 746 N N . LYS A 1 97 ? -25.243 12.913 -2.304 1.00 54.75 97 LYS A N 1
ATOM 747 C CA . LYS A 1 97 ? -24.269 13.336 -1.294 1.00 54.75 97 LYS A CA 1
ATOM 748 C C . LYS A 1 97 ? -22.943 13.653 -1.976 1.00 54.75 97 LYS A C 1
ATOM 750 O O . LYS A 1 97 ? -21.995 12.873 -1.829 1.00 54.75 97 LYS A O 1
ATOM 755 N N . PRO A 1 98 ? -22.827 14.777 -2.708 1.00 51.12 98 PRO A N 1
ATOM 756 C CA . PRO A 1 98 ? -21.510 15.344 -2.927 1.00 51.12 98 PRO A CA 1
ATOM 757 C C . PRO A 1 98 ? -20.942 15.647 -1.536 1.00 51.12 98 PRO A C 1
ATOM 759 O O . PRO A 1 98 ? -21.371 16.574 -0.857 1.00 51.12 98 PRO A O 1
ATOM 762 N N . LYS A 1 99 ? -20.028 14.802 -1.046 1.00 50.34 99 LYS A N 1
ATOM 763 C CA . LYS A 1 99 ? -19.179 15.198 0.076 1.00 50.34 99 LYS A CA 1
ATOM 764 C C . LYS A 1 99 ? -18.376 16.374 -0.449 1.00 50.34 99 LYS A C 1
ATOM 766 O O . LYS A 1 99 ? -17.571 16.161 -1.352 1.00 50.34 99 LYS A O 1
ATOM 771 N N . GLU A 1 100 ? -18.627 17.564 0.083 1.00 44.34 100 GLU A N 1
ATOM 772 C CA . GLU A 1 100 ? -17.811 18.743 -0.181 1.00 44.34 100 GLU A CA 1
ATOM 773 C C . GLU A 1 100 ? -16.350 18.359 0.053 1.00 44.34 100 GLU A C 1
ATOM 775 O O . GLU A 1 100 ? -15.909 18.090 1.175 1.00 44.34 100 GLU A O 1
ATOM 780 N N . TRP A 1 101 ? -15.618 18.198 -1.046 1.00 46.78 101 TRP A N 1
ATOM 781 C CA . TRP A 1 101 ? -14.188 17.980 -1.012 1.00 46.78 101 TRP A CA 1
ATOM 782 C C . TRP A 1 101 ? -13.571 19.359 -0.765 1.00 46.78 101 TRP A C 1
ATOM 784 O O . TRP A 1 101 ? -13.197 20.051 -1.701 1.00 46.78 101 TRP A O 1
ATOM 794 N N . TYR A 1 102 ? -13.458 19.678 0.529 1.00 49.91 102 TYR A N 1
ATOM 795 C CA . TYR A 1 102 ? -12.640 20.729 1.144 1.00 49.91 102 TYR A CA 1
ATOM 796 C C . TYR A 1 102 ? -13.172 22.174 1.109 1.00 49.91 102 TYR A C 1
ATOM 798 O O . TYR A 1 102 ? -13.348 22.774 0.055 1.00 49.91 102 TYR A O 1
ATOM 806 N N . S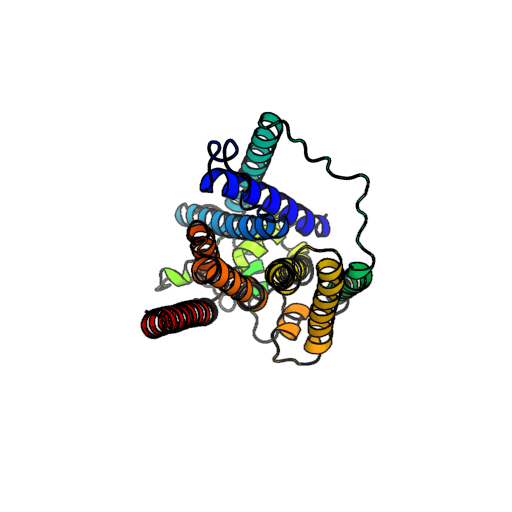ER A 1 103 ? -13.228 22.776 2.302 1.00 40.69 103 SER A N 1
ATOM 807 C CA . SER A 1 103 ? -12.806 24.171 2.519 1.00 40.69 103 SER A CA 1
ATOM 808 C C . SER A 1 103 ? -12.158 24.369 3.899 1.00 40.69 103 SER A C 1
ATOM 810 O O . SER A 1 103 ? -11.200 25.124 3.989 1.00 40.69 103 SER A O 1
ATOM 812 N N . ASP A 1 104 ? -12.543 23.593 4.925 1.00 38.44 104 ASP A N 1
ATOM 813 C CA . ASP A 1 104 ? -11.984 23.720 6.286 1.00 38.44 104 ASP A CA 1
ATOM 814 C C . ASP A 1 104 ? -11.341 22.416 6.794 1.00 38.44 104 ASP A C 1
ATOM 816 O O . ASP A 1 104 ? -11.852 21.736 7.688 1.00 38.44 104 ASP A O 1
ATOM 820 N N . PHE A 1 105 ? -10.191 22.030 6.232 1.00 52.91 105 PHE A N 1
ATOM 821 C CA . PHE A 1 105 ? -9.383 20.949 6.813 1.00 52.91 105 PHE A CA 1
ATOM 822 C C . PHE A 1 105 ? -8.636 21.454 8.052 1.00 52.91 105 PHE A C 1
ATOM 824 O O . PHE A 1 105 ? -7.448 21.766 8.019 1.00 52.91 105 PHE A O 1
ATOM 831 N N . VAL A 1 106 ? -9.346 21.539 9.176 1.00 60.69 106 VAL A N 1
ATOM 832 C CA . VAL A 1 106 ? -8.726 21.835 10.469 1.00 60.69 106 VAL A CA 1
ATOM 833 C C . VAL A 1 106 ? -8.130 20.541 11.014 1.00 60.69 106 VAL A C 1
ATOM 835 O O . VAL A 1 106 ? -8.811 19.742 11.659 1.00 60.69 106 VAL A O 1
ATOM 838 N N . ILE A 1 107 ? -6.845 20.318 10.734 1.00 68.88 107 ILE A N 1
ATOM 839 C CA . ILE A 1 107 ? -6.070 19.264 11.394 1.00 68.88 107 ILE A CA 1
ATOM 840 C C . ILE A 1 107 ? -6.021 19.622 12.886 1.00 68.88 107 ILE A C 1
ATOM 842 O O . ILE A 1 107 ? -5.509 20.691 13.229 1.00 68.88 107 ILE A O 1
ATOM 846 N N . PRO A 1 108 ? -6.555 18.780 13.793 1.00 78.00 108 PRO A N 1
ATOM 847 C CA . PRO A 1 108 ? -6.485 19.078 15.214 1.00 78.00 108 PRO A CA 1
ATOM 848 C C . PRO A 1 108 ? -5.021 19.203 15.631 1.00 78.00 108 PRO A C 1
ATOM 850 O O . PRO A 1 108 ? -4.181 18.419 15.188 1.00 78.00 108 PRO A O 1
ATOM 853 N N . SER A 1 109 ? -4.711 20.159 16.508 1.00 83.31 109 SER A N 1
ATOM 854 C CA . SER A 1 109 ? -3.326 20.463 16.894 1.00 83.31 109 SER A CA 1
ATOM 855 C C . SER A 1 109 ? -2.551 19.252 17.427 1.00 83.31 109 SER A C 1
ATOM 857 O O . SER A 1 109 ? -1.337 19.182 17.266 1.00 83.31 109 SER A O 1
ATOM 859 N N . SER A 1 110 ? -3.248 18.256 17.986 1.00 85.06 110 SER A N 1
ATOM 860 C CA . SER A 1 110 ? -2.668 16.986 18.436 1.00 85.06 110 SER A CA 1
ATOM 861 C C . SER A 1 110 ? -2.038 16.143 17.325 1.00 85.06 110 SER A C 1
ATOM 863 O O . SER A 1 110 ? -1.177 15.323 17.622 1.00 85.06 110 SER A O 1
ATOM 865 N N . TYR A 1 111 ? -2.446 16.321 16.067 1.00 87.00 111 TYR A N 1
ATOM 866 C CA . TYR A 1 111 ? -1.915 15.580 14.919 1.00 87.00 111 TYR A CA 1
ATOM 867 C C . TYR A 1 111 ? -0.759 16.305 14.226 1.00 87.00 111 TYR A C 1
ATOM 869 O O . TYR A 1 111 ? -0.075 15.691 13.413 1.00 87.00 111 TYR A O 1
ATOM 877 N N . ILE A 1 112 ? -0.506 17.582 14.543 1.00 89.56 112 ILE A N 1
ATOM 878 C CA . ILE A 1 112 ? 0.585 18.357 13.932 1.00 89.56 112 ILE A CA 1
ATOM 879 C C . ILE A 1 112 ? 1.944 17.653 14.094 1.00 89.56 112 ILE A C 1
ATOM 881 O O . ILE A 1 112 ? 2.635 17.511 13.084 1.00 89.56 112 ILE A O 1
ATOM 885 N N . PRO A 1 113 ? 2.333 17.146 15.286 1.00 91.50 113 PRO A N 1
ATOM 886 C CA . PRO A 1 113 ? 3.608 16.446 15.432 1.00 91.50 113 PRO A CA 1
ATOM 887 C C . PRO A 1 113 ? 3.690 15.194 14.551 1.00 91.50 113 PRO A C 1
ATOM 889 O O . PRO A 1 113 ? 4.696 14.991 13.878 1.00 91.50 113 PRO A O 1
ATOM 892 N N . ALA A 1 114 ? 2.613 14.406 14.479 1.00 91.38 114 ALA A N 1
ATOM 893 C CA . ALA A 1 114 ? 2.547 13.228 13.617 1.00 91.38 114 ALA A CA 1
ATOM 894 C C . ALA A 1 114 ? 2.711 13.595 12.136 1.00 91.38 114 ALA A C 1
ATOM 896 O O . ALA A 1 114 ? 3.483 12.955 11.431 1.00 91.38 114 ALA A O 1
ATOM 897 N N . VAL A 1 115 ? 2.041 14.655 11.670 1.00 91.81 115 VAL A N 1
ATOM 898 C CA . VAL A 1 115 ? 2.173 15.139 10.287 1.00 91.81 115 VAL A CA 1
ATOM 899 C C . VAL A 1 115 ? 3.614 15.556 9.989 1.00 91.81 115 VAL A C 1
ATOM 901 O O . VAL A 1 115 ? 4.152 15.165 8.956 1.00 91.81 115 VAL A O 1
ATOM 904 N N . ILE A 1 116 ? 4.265 16.292 10.895 1.00 93.38 116 ILE A N 1
ATOM 905 C CA . ILE A 1 116 ? 5.672 16.686 10.736 1.00 93.38 116 ILE A CA 1
ATOM 906 C C . ILE A 1 116 ? 6.571 15.448 10.648 1.00 93.38 116 ILE A C 1
ATOM 908 O O . ILE A 1 116 ? 7.413 15.365 9.760 1.00 93.38 116 ILE A O 1
ATOM 912 N N . ILE A 1 117 ? 6.370 14.463 11.523 1.00 94.06 117 ILE A N 1
ATOM 913 C CA . ILE A 1 117 ? 7.160 13.226 11.546 1.00 94.06 117 ILE A CA 1
ATOM 914 C C . ILE A 1 117 ? 6.955 12.392 10.269 1.00 94.06 117 ILE A C 1
ATOM 916 O O . ILE A 1 117 ? 7.921 11.844 9.740 1.00 94.06 117 ILE A O 1
ATOM 920 N N . ILE A 1 118 ? 5.730 12.323 9.739 1.00 92.50 118 ILE A N 1
ATOM 921 C CA . ILE A 1 118 ? 5.442 11.675 8.449 1.00 92.50 118 ILE A CA 1
ATOM 922 C C . ILE A 1 118 ? 6.169 12.401 7.315 1.00 92.50 118 ILE A C 1
ATOM 924 O O . ILE A 1 118 ? 6.760 11.751 6.459 1.00 92.50 118 ILE A O 1
ATOM 928 N N . ILE A 1 119 ? 6.162 13.739 7.313 1.00 92.25 119 ILE A N 1
ATOM 929 C CA . ILE A 1 119 ? 6.887 14.533 6.313 1.00 92.25 119 ILE A CA 1
ATOM 930 C C . ILE A 1 119 ? 8.393 14.276 6.417 1.00 92.25 119 ILE A C 1
ATOM 932 O O . ILE A 1 119 ? 9.037 14.101 5.390 1.00 92.25 119 ILE A O 1
ATOM 936 N N . ILE A 1 120 ? 8.952 14.200 7.629 1.00 92.94 120 ILE A N 1
ATOM 937 C CA . ILE A 1 120 ? 10.369 13.871 7.834 1.00 92.94 120 ILE A CA 1
ATOM 938 C C . ILE A 1 120 ? 10.691 12.504 7.223 1.00 92.94 120 ILE A C 1
ATOM 940 O O . ILE A 1 120 ? 11.622 12.417 6.433 1.00 92.94 120 ILE A O 1
ATOM 944 N N . GLN A 1 121 ? 9.893 11.471 7.505 1.00 92.25 121 GLN A N 1
ATOM 945 C CA . GLN A 1 121 ? 10.078 10.138 6.914 1.00 92.25 121 GLN A CA 1
ATOM 946 C C . GLN A 1 121 ? 9.939 10.153 5.388 1.00 92.25 121 GLN A C 1
ATOM 948 O O . GLN A 1 121 ? 10.746 9.551 4.684 1.00 92.25 121 GLN A O 1
ATOM 953 N N . ALA A 1 122 ? 8.956 10.890 4.865 1.00 90.44 122 ALA A N 1
ATOM 954 C CA . ALA A 1 122 ? 8.777 11.051 3.430 1.00 90.44 122 ALA A CA 1
ATOM 955 C C . ALA A 1 122 ? 10.004 11.705 2.781 1.00 90.44 122 ALA A C 1
ATOM 957 O O . ALA A 1 122 ? 10.445 11.254 1.729 1.00 90.44 122 ALA A O 1
ATOM 958 N N . VAL A 1 123 ? 10.577 12.733 3.416 1.00 89.62 123 VAL A N 1
ATOM 959 C CA . VAL A 1 123 ? 11.812 13.396 2.975 1.00 89.62 123 VAL A CA 1
ATOM 960 C C . VAL A 1 123 ? 13.016 12.461 3.105 1.00 89.62 123 VAL A C 1
ATOM 962 O O . VAL A 1 123 ? 13.870 12.464 2.221 1.00 89.62 123 VAL A O 1
ATOM 965 N N . SER A 1 124 ? 13.077 11.613 4.135 1.00 87.25 124 SER A N 1
ATOM 966 C CA . SER A 1 124 ? 14.150 10.628 4.315 1.00 87.25 124 SER A CA 1
ATOM 967 C C . SER A 1 124 ? 14.292 9.684 3.120 1.00 87.25 124 SER A C 1
ATOM 969 O O . SER A 1 124 ? 15.421 9.399 2.733 1.00 87.25 124 SER A O 1
ATOM 971 N N . PHE A 1 125 ? 13.199 9.292 2.453 1.00 86.94 125 PHE A N 1
ATOM 972 C CA . PHE A 1 125 ? 13.264 8.487 1.219 1.00 86.94 125 PHE A CA 1
ATOM 973 C C . PHE A 1 125 ? 13.987 9.183 0.052 1.00 86.94 125 PHE A C 1
ATOM 975 O O . PHE A 1 125 ? 14.416 8.533 -0.898 1.00 86.94 125 PHE A O 1
ATOM 982 N N . PHE A 1 126 ? 14.126 10.509 0.093 1.00 83.50 126 PHE A N 1
ATOM 983 C CA . PHE A 1 126 ? 14.890 11.270 -0.899 1.00 83.50 126 PHE A CA 1
ATOM 984 C C . PHE A 1 126 ? 16.349 11.479 -0.497 1.00 83.50 126 PHE A C 1
ATOM 986 O O . PHE A 1 126 ? 17.164 11.813 -1.356 1.00 83.50 126 PHE A O 1
ATOM 993 N N . LEU A 1 127 ? 16.664 11.322 0.790 1.00 84.81 127 LEU A N 1
ATOM 994 C CA . LEU A 1 127 ? 17.983 11.597 1.355 1.00 84.81 127 LEU A CA 1
ATOM 995 C C . LEU A 1 127 ? 18.807 10.327 1.568 1.00 84.81 127 LEU A C 1
ATOM 997 O O . LEU A 1 127 ? 20.028 10.365 1.426 1.00 84.81 127 LEU A O 1
ATOM 1001 N N . PHE A 1 128 ? 18.162 9.217 1.920 1.00 82.56 128 PHE A N 1
ATOM 1002 C CA . PHE A 1 128 ? 18.839 7.954 2.164 1.00 82.56 128 PHE A CA 1
ATOM 1003 C C . PHE A 1 128 ? 19.009 7.147 0.886 1.00 82.56 128 PHE A C 1
ATOM 1005 O O . PHE A 1 128 ? 18.117 7.073 0.040 1.00 82.56 128 PHE A O 1
ATOM 1012 N N . TYR A 1 129 ? 20.172 6.509 0.777 1.00 81.50 129 TYR A N 1
ATOM 1013 C CA . TYR A 1 129 ? 20.375 5.480 -0.226 1.00 81.50 129 TYR A CA 1
ATOM 1014 C C . TYR A 1 129 ? 19.586 4.229 0.180 1.00 81.50 129 TYR A C 1
ATOM 1016 O O . TYR A 1 129 ? 19.641 3.835 1.352 1.00 81.50 129 TYR A O 1
ATOM 1024 N N . PRO A 1 130 ? 18.842 3.624 -0.759 1.00 85.38 130 PRO A N 1
ATOM 1025 C CA . PRO A 1 130 ? 18.139 2.378 -0.507 1.00 85.38 130 PRO A CA 1
ATOM 1026 C C . PRO A 1 130 ? 19.153 1.262 -0.260 1.00 85.38 130 PRO A C 1
ATOM 1028 O O . PRO A 1 130 ? 20.209 1.213 -0.896 1.00 85.38 130 PRO A O 1
ATOM 1031 N N . ASP A 1 131 ? 18.820 0.360 0.654 1.00 84.94 131 ASP A N 1
ATOM 1032 C CA . ASP A 1 131 ? 19.624 -0.827 0.908 1.00 84.94 131 ASP A CA 1
ATOM 1033 C C . ASP A 1 131 ? 19.182 -1.960 -0.027 1.00 84.94 131 ASP A C 1
ATOM 1035 O O . ASP A 1 131 ? 18.056 -2.455 0.045 1.00 84.94 131 ASP A O 1
ATOM 1039 N N . LEU A 1 132 ? 20.082 -2.346 -0.929 1.00 81.69 132 LEU A N 1
ATOM 1040 C CA . LEU A 1 132 ? 19.831 -3.329 -1.985 1.00 81.69 132 LEU A CA 1
ATOM 1041 C C . LEU A 1 132 ? 20.382 -4.721 -1.647 1.00 81.69 132 LEU A C 1
ATOM 1043 O O . LEU A 1 132 ? 20.347 -5.612 -2.487 1.00 81.69 132 LEU A O 1
ATOM 1047 N N . SER A 1 133 ? 20.917 -4.918 -0.439 1.00 80.44 133 SER A N 1
ATOM 1048 C CA . SER A 1 133 ? 21.509 -6.201 -0.043 1.00 80.44 133 SER A CA 1
ATOM 1049 C C . SER A 1 133 ? 20.486 -7.342 -0.082 1.00 80.44 133 SER A C 1
ATOM 1051 O O . SER A 1 133 ? 19.436 -7.263 0.552 1.00 80.44 133 SER A O 1
ATOM 1053 N N . ASP A 1 134 ? 20.796 -8.413 -0.814 1.00 71.56 134 ASP A N 1
ATOM 1054 C CA . ASP A 1 134 ? 19.932 -9.592 -0.994 1.00 71.56 134 ASP A CA 1
ATOM 1055 C C . ASP A 1 134 ? 18.551 -9.289 -1.614 1.00 71.56 134 ASP A C 1
ATOM 1057 O O . ASP A 1 134 ? 17.564 -9.955 -1.295 1.00 71.56 134 ASP A O 1
ATOM 1061 N N . ASP A 1 135 ? 18.460 -8.277 -2.484 1.00 74.50 135 ASP A N 1
ATOM 1062 C CA . ASP A 1 135 ? 17.231 -7.912 -3.194 1.00 74.50 135 ASP A CA 1
ATOM 1063 C C . ASP A 1 135 ? 17.350 -8.097 -4.709 1.00 74.50 135 ASP A C 1
ATOM 1065 O O . ASP A 1 135 ? 18.401 -7.813 -5.274 1.00 74.50 135 ASP A O 1
ATOM 1069 N N . ARG A 1 136 ? 16.267 -8.554 -5.353 1.00 76.94 136 ARG A N 1
ATOM 1070 C CA . ARG A 1 136 ? 16.184 -8.755 -6.813 1.00 76.94 136 ARG A CA 1
ATOM 1071 C C . ARG A 1 136 ? 15.019 -8.008 -7.476 1.00 76.94 136 ARG A C 1
ATOM 1073 O O . ARG A 1 136 ? 14.751 -8.185 -8.665 1.00 76.94 136 ARG A O 1
ATOM 1080 N N . THR A 1 137 ? 14.299 -7.187 -6.709 1.00 82.44 137 THR A N 1
ATOM 1081 C CA . THR A 1 137 ? 13.072 -6.489 -7.128 1.00 82.44 137 THR A CA 1
ATOM 1082 C C . THR A 1 137 ? 13.359 -5.582 -8.320 1.00 82.44 137 THR A C 1
ATOM 1084 O O . THR A 1 137 ? 12.592 -5.510 -9.280 1.00 82.44 137 THR A O 1
ATOM 1087 N N . THR A 1 138 ? 14.487 -4.873 -8.281 1.00 84.25 138 THR A N 1
ATOM 1088 C CA . THR A 1 138 ? 14.851 -3.911 -9.323 1.00 84.25 138 THR A CA 1
ATOM 1089 C C . THR A 1 138 ? 15.221 -4.604 -10.629 1.00 84.25 138 THR A C 1
ATOM 1091 O O . THR A 1 138 ? 14.759 -4.172 -11.689 1.00 84.25 138 THR A O 1
ATOM 1094 N N . GLU A 1 139 ? 16.002 -5.685 -10.577 1.00 81.50 139 GLU A N 1
ATOM 1095 C CA . GLU A 1 139 ? 16.326 -6.496 -11.750 1.00 81.50 139 GLU A CA 1
ATOM 1096 C C . GLU A 1 139 ? 15.067 -7.125 -12.352 1.00 81.50 139 GLU A C 1
ATOM 1098 O O . GLU A 1 139 ? 14.873 -7.068 -13.568 1.00 81.50 139 GLU A O 1
ATOM 1103 N N . SER A 1 140 ? 14.177 -7.655 -11.512 1.00 81.62 140 SER A N 1
ATOM 1104 C CA . SER A 1 140 ? 12.891 -8.231 -11.916 1.00 81.62 140 SER A CA 1
ATOM 1105 C C . SER A 1 140 ? 12.015 -7.205 -12.652 1.00 81.62 140 SER A C 1
ATOM 1107 O O . SER A 1 140 ? 11.613 -7.420 -13.800 1.00 81.62 140 SER A O 1
ATOM 1109 N N . VAL A 1 141 ? 11.826 -6.014 -12.074 1.00 86.56 141 VAL A N 1
ATOM 1110 C CA . VAL A 1 141 ? 11.059 -4.916 -12.689 1.00 86.56 141 VAL A CA 1
ATOM 1111 C C . VAL A 1 141 ? 11.657 -4.474 -14.025 1.00 86.56 141 VAL A C 1
ATOM 1113 O O . VAL A 1 141 ? 10.931 -4.302 -15.011 1.00 86.56 141 VAL A O 1
ATOM 1116 N N . LEU A 1 142 ? 12.978 -4.290 -14.088 1.00 86.75 142 LEU A N 1
ATOM 1117 C CA . LEU A 1 142 ? 13.658 -3.919 -15.331 1.00 86.75 142 LEU A CA 1
ATOM 1118 C C . LEU A 1 142 ? 13.505 -5.002 -16.399 1.00 86.75 142 LEU A C 1
ATOM 1120 O O . LEU A 1 142 ? 13.295 -4.676 -17.569 1.00 86.75 142 LEU A O 1
ATOM 1124 N N . THR A 1 143 ? 13.549 -6.269 -16.000 1.00 82.75 143 THR A N 1
ATOM 1125 C CA . THR A 1 143 ? 13.387 -7.421 -16.888 1.00 82.75 143 THR A CA 1
ATOM 1126 C C . THR A 1 143 ? 11.973 -7.500 -17.460 1.00 82.75 143 THR A C 1
ATOM 1128 O O . THR A 1 143 ? 11.823 -7.691 -18.670 1.00 82.75 143 THR A O 1
ATOM 1131 N N . ILE A 1 144 ? 10.934 -7.257 -16.654 1.00 85.06 144 ILE A N 1
ATOM 1132 C CA . ILE A 1 144 ? 9.537 -7.175 -17.120 1.00 85.06 144 ILE A CA 1
ATOM 1133 C C . ILE A 1 144 ? 9.383 -6.042 -18.144 1.00 85.06 144 ILE A C 1
ATOM 1135 O O . ILE A 1 144 ? 8.854 -6.244 -19.241 1.00 85.06 144 ILE A O 1
ATOM 1139 N N . LEU A 1 145 ? 9.911 -4.852 -17.838 1.00 88.12 145 LEU A N 1
ATOM 1140 C CA . LEU A 1 145 ? 9.866 -3.699 -18.745 1.00 88.12 145 LEU A CA 1
ATOM 1141 C C . LEU A 1 145 ? 10.712 -3.894 -20.011 1.00 88.12 145 LEU A C 1
ATOM 1143 O O . LEU A 1 145 ? 10.431 -3.283 -21.050 1.00 88.12 145 LEU A O 1
ATOM 1147 N N . TYR A 1 146 ? 11.771 -4.700 -19.943 1.00 86.44 146 TYR A N 1
ATOM 1148 C CA . TYR A 1 146 ? 12.615 -5.002 -21.092 1.00 86.44 146 TYR A CA 1
ATOM 1149 C C . TYR A 1 146 ? 11.970 -6.021 -22.023 1.00 86.44 146 TYR A C 1
ATOM 1151 O O . TYR A 1 146 ? 11.802 -5.753 -23.212 1.00 86.44 146 TYR A O 1
ATOM 1159 N N . SER A 1 147 ? 11.589 -7.163 -21.463 1.00 82.12 147 SER A N 1
ATOM 1160 C CA . SER A 1 147 ? 11.035 -8.303 -22.190 1.00 82.12 147 SER A CA 1
ATOM 1161 C C . SER A 1 147 ? 9.579 -8.114 -22.604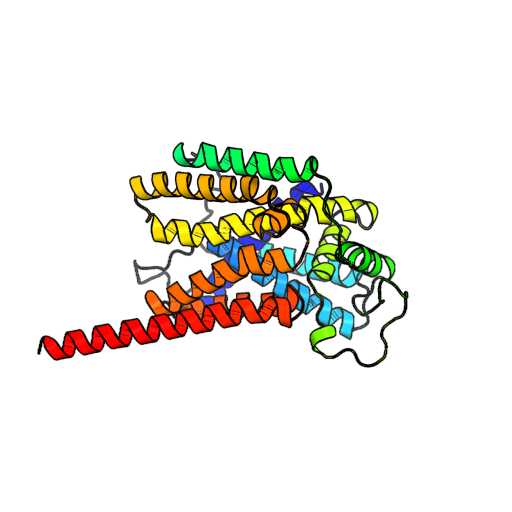 1.00 82.12 147 SER A C 1
ATOM 1163 O O . SER A 1 147 ? 9.101 -8.836 -23.479 1.00 82.12 147 SER A O 1
ATOM 1165 N N . GLN A 1 148 ? 8.878 -7.152 -21.990 1.00 84.81 148 GLN A N 1
ATOM 1166 C CA . GLN A 1 148 ? 7.442 -6.926 -22.162 1.00 84.81 148 GLN A CA 1
ATOM 1167 C C . GLN A 1 148 ? 6.610 -8.179 -21.847 1.00 84.81 148 GLN A C 1
ATOM 1169 O O . GLN A 1 148 ? 5.546 -8.387 -22.436 1.00 84.81 148 GLN A O 1
ATOM 1174 N N . ARG A 1 149 ? 7.091 -9.018 -20.920 1.00 77.25 149 ARG A N 1
ATOM 1175 C CA . ARG A 1 149 ? 6.462 -10.276 -20.503 1.00 77.25 149 ARG A CA 1
ATOM 1176 C C . ARG A 1 149 ? 6.427 -10.383 -18.980 1.00 77.25 149 ARG A C 1
ATOM 1178 O O . ARG A 1 149 ? 7.361 -9.973 -18.304 1.00 77.25 149 ARG A O 1
ATOM 1185 N N . LEU A 1 150 ? 5.338 -10.959 -18.471 1.00 69.00 150 LEU A N 1
ATOM 1186 C CA . LEU A 1 150 ? 5.106 -11.218 -17.042 1.00 69.00 150 LEU A CA 1
ATOM 1187 C C . LEU A 1 150 ? 5.663 -12.567 -16.575 1.00 69.00 150 LEU A C 1
ATOM 1189 O O . LEU A 1 150 ? 5.766 -12.804 -15.377 1.00 69.00 150 LEU A O 1
ATOM 1193 N N . HIS A 1 151 ? 5.992 -13.470 -17.502 1.00 60.41 151 HIS A N 1
ATOM 1194 C CA . HIS A 1 151 ? 6.481 -14.803 -17.169 1.00 60.41 151 HIS A CA 1
ATOM 1195 C C . HIS A 1 151 ? 7.965 -14.970 -17.472 1.00 60.41 151 HIS A C 1
ATOM 1197 O O . HIS A 1 151 ? 8.382 -14.870 -18.627 1.00 60.41 151 HIS A O 1
ATOM 1203 N N . PHE A 1 152 ? 8.668 -15.265 -16.374 1.00 58.69 152 PHE A N 1
ATOM 1204 C CA . PHE A 1 152 ? 9.983 -15.870 -16.206 1.00 58.69 152 PHE A CA 1
ATOM 1205 C C . PHE A 1 152 ? 11.000 -15.441 -17.227 1.00 58.69 152 PHE A C 1
ATOM 1207 O O . PHE A 1 152 ? 11.085 -16.015 -18.301 1.00 58.69 152 PHE A O 1
ATOM 1214 N N . ILE A 1 153 ? 11.809 -14.473 -16.847 1.00 51.38 153 ILE A N 1
ATOM 1215 C CA . ILE A 1 153 ? 13.211 -14.487 -17.202 1.00 51.38 153 ILE A CA 1
ATOM 1216 C C . ILE A 1 153 ? 13.909 -14.462 -15.855 1.00 51.38 153 ILE A C 1
ATOM 1218 O O . ILE A 1 153 ? 13.685 -13.526 -15.089 1.00 51.38 153 ILE A O 1
ATOM 1222 N N . ASP A 1 154 ? 14.672 -15.503 -15.537 1.00 50.81 154 ASP A N 1
ATOM 1223 C CA . ASP A 1 154 ? 15.562 -15.443 -14.384 1.00 50.81 154 ASP A CA 1
ATOM 1224 C C . ASP A 1 154 ? 16.483 -14.223 -14.588 1.00 50.81 154 ASP A C 1
ATOM 1226 O O . ASP A 1 154 ? 17.184 -14.159 -15.607 1.00 50.81 154 ASP A O 1
ATOM 1230 N N . PRO A 1 155 ? 16.439 -13.222 -13.688 1.00 46.28 155 PRO A N 1
ATOM 1231 C CA . PRO A 1 155 ? 17.183 -11.980 -13.862 1.00 46.28 155 PRO A CA 1
ATOM 1232 C C . PRO A 1 155 ? 18.701 -12.205 -13.914 1.00 46.28 155 PRO A C 1
ATOM 1234 O O . PRO A 1 155 ? 19.399 -11.397 -14.525 1.00 46.28 155 PRO A O 1
ATOM 1237 N N . ASP A 1 156 ? 19.206 -13.306 -13.345 1.00 44.69 156 ASP A N 1
ATOM 1238 C CA . ASP A 1 156 ? 20.633 -13.640 -13.350 1.00 44.69 156 ASP A CA 1
ATOM 1239 C C . ASP A 1 156 ? 21.062 -14.340 -14.650 1.00 44.69 156 ASP A C 1
ATOM 1241 O O . ASP A 1 156 ? 22.188 -14.157 -15.121 1.00 44.69 156 ASP A O 1
ATOM 1245 N N . THR A 1 157 ? 20.187 -15.157 -15.246 1.00 53.94 157 THR A N 1
ATOM 1246 C CA . THR A 1 157 ? 20.551 -16.030 -16.380 1.00 53.94 157 THR A CA 1
ATOM 1247 C C . THR A 1 157 ? 19.933 -15.620 -17.712 1.00 53.94 157 THR A C 1
ATOM 1249 O O . THR A 1 157 ? 20.354 -16.111 -18.763 1.00 53.94 157 THR A O 1
ATOM 1252 N N . GLY A 1 158 ? 18.948 -14.719 -17.713 1.00 49.09 158 GLY A N 1
ATOM 1253 C CA . GLY A 1 158 ? 18.256 -14.283 -18.925 1.00 49.09 158 GLY A CA 1
ATOM 1254 C C . GLY A 1 158 ? 17.403 -15.380 -19.576 1.00 49.09 158 GLY A C 1
ATOM 1255 O O . GLY A 1 158 ? 16.836 -15.161 -20.651 1.00 49.09 158 GLY A O 1
ATOM 1256 N N . MET A 1 159 ? 17.305 -16.558 -18.954 1.00 52.00 159 MET A N 1
ATOM 1257 C CA . MET A 1 159 ? 16.563 -17.687 -19.493 1.00 52.00 159 MET A CA 1
ATOM 1258 C C . MET A 1 159 ? 15.105 -17.595 -19.091 1.00 52.00 159 MET A C 1
ATOM 1260 O O . MET A 1 159 ? 14.767 -17.331 -17.939 1.00 52.00 159 MET A O 1
ATOM 1264 N N . THR A 1 160 ? 14.229 -17.872 -20.052 1.00 54.62 160 THR A N 1
ATOM 1265 C CA . THR A 1 160 ? 12.846 -18.168 -19.721 1.00 54.62 160 THR A CA 1
ATOM 1266 C C . THR A 1 160 ? 12.789 -19.492 -18.981 1.00 54.62 160 THR A C 1
ATOM 1268 O O . THR A 1 160 ? 13.103 -20.506 -19.609 1.00 54.62 160 THR A O 1
ATOM 1271 N N . ASP A 1 161 ? 12.401 -19.505 -17.699 1.00 49.56 161 ASP A N 1
ATOM 1272 C CA . ASP A 1 161 ? 12.221 -20.745 -16.926 1.00 49.56 161 ASP A CA 1
ATOM 1273 C C . ASP A 1 161 ? 11.041 -21.540 -17.501 1.00 49.56 161 ASP A C 1
ATOM 1275 O O . ASP A 1 161 ? 9.900 -21.505 -17.041 1.00 49.56 161 ASP A O 1
ATOM 1279 N N . GLY A 1 162 ? 11.326 -22.238 -18.598 1.00 42.41 162 GLY A N 1
ATOM 1280 C CA . GLY A 1 162 ? 10.375 -23.001 -19.392 1.00 42.41 162 GLY A CA 1
ATOM 1281 C C . GLY A 1 162 ? 10.046 -24.368 -18.806 1.00 42.41 162 GLY A C 1
ATOM 1282 O O . GLY A 1 162 ? 9.216 -25.072 -19.373 1.00 42.41 162 GLY A O 1
ATOM 1283 N N . TYR A 1 163 ? 10.648 -24.769 -17.683 1.00 37.06 163 TYR A N 1
ATOM 1284 C CA . TYR A 1 163 ? 10.437 -26.098 -17.124 1.00 37.06 163 TYR A CA 1
ATOM 1285 C C . TYR A 1 163 ? 10.290 -26.046 -15.598 1.00 37.06 163 TYR A C 1
ATOM 1287 O O . TYR A 1 163 ? 11.231 -25.779 -14.866 1.00 37.06 163 TYR A O 1
ATOM 1295 N N . VAL A 1 164 ? 9.082 -26.397 -15.140 1.00 38.62 164 VAL A N 1
ATOM 1296 C CA . VAL A 1 164 ? 8.715 -26.712 -13.743 1.00 38.62 164 VAL A CA 1
ATOM 1297 C C . VAL A 1 164 ? 8.537 -25.523 -12.786 1.00 38.62 164 VAL A C 1
ATOM 1299 O O . VAL A 1 164 ? 8.805 -25.639 -11.594 1.00 38.62 164 VAL A O 1
ATOM 1302 N N . VAL A 1 165 ? 7.964 -24.403 -13.236 1.00 44.72 165 VAL A N 1
ATOM 1303 C CA . VAL A 1 165 ? 7.429 -23.436 -12.263 1.00 44.72 165 VAL A CA 1
ATOM 1304 C C . VAL A 1 165 ? 6.052 -23.888 -11.777 1.00 44.72 165 VAL A C 1
ATOM 1306 O O . VAL A 1 165 ? 5.107 -24.010 -12.567 1.00 44.72 165 VAL A O 1
ATOM 1309 N N . SER A 1 166 ? 5.955 -24.171 -10.473 1.00 48.69 166 SER A N 1
ATOM 1310 C CA . SER A 1 166 ? 4.696 -24.480 -9.784 1.00 48.69 166 SER A CA 1
ATOM 1311 C C . SER A 1 166 ? 3.656 -23.374 -10.019 1.00 48.69 166 SER A C 1
ATOM 1313 O O . SER A 1 166 ? 4.020 -22.230 -10.270 1.00 48.69 166 SER A O 1
ATOM 1315 N N . PHE A 1 167 ? 2.355 -23.681 -9.929 1.00 54.22 167 PHE A N 1
ATOM 1316 C CA . PHE A 1 167 ? 1.293 -22.674 -10.109 1.00 54.22 167 PHE A CA 1
ATOM 1317 C C . PHE A 1 167 ? 1.514 -21.422 -9.241 1.00 54.22 167 PHE A C 1
ATOM 1319 O O . PHE A 1 167 ? 1.296 -20.315 -9.716 1.00 54.22 167 PHE A O 1
ATOM 1326 N N . PHE A 1 168 ? 2.014 -21.598 -8.013 1.00 52.31 168 PHE A N 1
ATOM 1327 C CA . PHE A 1 168 ? 2.341 -20.495 -7.108 1.00 52.31 168 PHE A CA 1
ATOM 1328 C C . PHE A 1 168 ? 3.515 -19.644 -7.589 1.00 52.31 168 PHE A C 1
ATOM 1330 O O . PHE A 1 168 ? 3.446 -18.433 -7.468 1.00 52.31 168 PHE A O 1
ATOM 1337 N N . GLY A 1 169 ? 4.535 -20.242 -8.207 1.00 50.78 169 GLY A N 1
ATOM 1338 C CA . GLY A 1 169 ? 5.626 -19.469 -8.802 1.00 50.78 169 GLY A CA 1
ATOM 1339 C C . GLY A 1 169 ? 5.211 -18.690 -10.055 1.00 50.78 169 GLY A C 1
ATOM 1340 O O . GLY A 1 169 ? 5.944 -17.808 -10.472 1.00 50.78 169 GLY A O 1
ATOM 1341 N N . ARG A 1 170 ? 4.050 -19.001 -10.664 1.00 50.72 170 ARG A N 1
ATOM 1342 C CA . ARG A 1 170 ? 3.468 -18.270 -11.813 1.00 50.72 170 ARG A CA 1
ATOM 1343 C C . ARG A 1 170 ? 2.610 -17.076 -11.414 1.00 50.72 170 ARG A C 1
ATOM 1345 O O . ARG A 1 170 ? 2.154 -16.360 -12.306 1.00 50.72 170 ARG A O 1
ATOM 1352 N N . LEU A 1 171 ? 2.339 -16.902 -10.122 1.00 57.50 171 LEU A N 1
ATOM 1353 C CA . LEU A 1 171 ? 1.630 -15.727 -9.642 1.00 57.50 171 LEU A CA 1
ATOM 1354 C C . LEU A 1 171 ? 2.575 -14.528 -9.770 1.00 57.50 171 LEU A C 1
ATOM 1356 O O . LEU A 1 171 ? 3.722 -14.633 -9.338 1.00 57.50 171 LEU A O 1
ATOM 1360 N N . PRO A 1 172 ? 2.144 -13.422 -10.393 1.00 57.06 172 PRO A N 1
ATOM 1361 C CA . PRO A 1 172 ? 2.946 -12.218 -10.387 1.00 57.06 172 PRO A CA 1
ATOM 1362 C C . PRO A 1 172 ? 3.084 -11.734 -8.938 1.00 57.06 172 PRO A C 1
ATOM 1364 O O . PRO A 1 172 ? 2.140 -11.752 -8.147 1.00 57.06 172 PRO A O 1
ATOM 1367 N N . GLU A 1 173 ? 4.310 -11.383 -8.572 1.00 74.19 173 GLU A N 1
ATOM 1368 C CA . GLU A 1 173 ? 4.613 -10.792 -7.272 1.00 74.19 173 GLU A CA 1
ATOM 1369 C C . GLU A 1 173 ? 4.490 -9.262 -7.360 1.00 74.19 173 GLU A C 1
ATOM 1371 O O . GLU A 1 173 ? 4.202 -8.695 -8.426 1.00 74.19 173 GLU A O 1
ATOM 1376 N N . THR A 1 174 ? 4.763 -8.568 -6.252 1.00 80.19 174 THR A N 1
ATOM 1377 C CA . THR A 1 174 ? 4.735 -7.096 -6.167 1.00 80.19 174 THR A CA 1
ATOM 1378 C C . THR A 1 174 ? 5.535 -6.397 -7.263 1.00 80.19 174 THR A C 1
ATOM 1380 O O . THR A 1 174 ? 5.193 -5.285 -7.670 1.00 80.19 174 THR A O 1
ATOM 1383 N N . ASP A 1 175 ? 6.554 -7.064 -7.792 1.00 84.38 175 ASP A N 1
ATOM 1384 C CA . ASP A 1 175 ? 7.411 -6.609 -8.880 1.00 84.38 175 ASP A CA 1
ATOM 1385 C C . ASP A 1 175 ? 6.608 -6.270 -10.139 1.00 84.38 175 ASP A C 1
ATOM 1387 O O . ASP A 1 175 ? 6.874 -5.267 -10.802 1.00 84.38 175 ASP A O 1
ATOM 1391 N N . SER A 1 176 ? 5.572 -7.053 -10.452 1.00 86.62 176 SER A N 1
ATOM 1392 C CA . SER A 1 176 ? 4.716 -6.805 -11.615 1.00 86.62 176 SER A CA 1
ATOM 1393 C C . SER A 1 176 ? 3.935 -5.496 -11.463 1.00 86.62 176 SER A C 1
ATOM 1395 O O . SER A 1 176 ? 3.847 -4.692 -12.399 1.00 86.62 176 SER A O 1
ATOM 1397 N N . PHE A 1 177 ? 3.434 -5.236 -10.253 1.00 88.56 177 PHE A N 1
ATOM 1398 C CA . PHE A 1 177 ? 2.730 -4.008 -9.915 1.00 88.56 177 PHE A CA 1
ATOM 1399 C C . PHE A 1 177 ? 3.685 -2.814 -9.955 1.00 88.56 177 PHE A C 1
ATOM 1401 O O . PHE A 1 177 ? 3.344 -1.759 -10.491 1.00 88.56 177 PHE A O 1
ATOM 1408 N N . TYR A 1 178 ? 4.913 -2.968 -9.459 1.00 90.31 178 TYR A N 1
ATOM 1409 C CA . TYR A 1 178 ? 5.923 -1.913 -9.530 1.00 90.31 178 TYR A CA 1
ATOM 1410 C C . TYR A 1 178 ? 6.377 -1.623 -10.959 1.00 90.31 178 TYR A C 1
ATOM 1412 O O . TYR A 1 178 ? 6.551 -0.455 -11.312 1.00 90.31 178 TYR A O 1
ATOM 1420 N N . ALA A 1 179 ? 6.501 -2.649 -11.802 1.00 89.56 179 ALA A N 1
ATOM 1421 C CA . ALA A 1 179 ? 6.750 -2.483 -13.227 1.00 89.56 179 ALA A CA 1
ATOM 1422 C C . ALA A 1 179 ? 5.612 -1.709 -13.899 1.00 89.56 179 ALA A C 1
ATOM 1424 O O . ALA A 1 179 ? 5.873 -0.827 -14.717 1.00 89.56 179 ALA A O 1
ATOM 1425 N N . MET A 1 180 ? 4.359 -1.954 -13.506 1.00 91.81 180 MET A N 1
ATOM 1426 C CA . MET A 1 180 ? 3.212 -1.200 -14.014 1.00 91.81 180 MET A CA 1
ATOM 1427 C C . MET A 1 180 ? 3.292 0.265 -13.595 1.00 91.81 180 MET A C 1
ATOM 1429 O O . MET A 1 180 ? 3.171 1.150 -14.444 1.00 91.81 180 MET A O 1
ATOM 1433 N N . LEU A 1 181 ? 3.589 0.538 -12.322 1.00 91.81 181 LEU A N 1
ATOM 1434 C CA . LEU A 1 181 ? 3.774 1.905 -11.838 1.00 91.81 181 LEU A CA 1
ATOM 1435 C C . LEU A 1 181 ? 4.905 2.629 -12.577 1.00 91.81 181 LEU A C 1
ATOM 1437 O O . LEU A 1 181 ? 4.729 3.775 -12.994 1.00 91.81 181 LEU A O 1
ATOM 1441 N N . ALA A 1 182 ? 6.043 1.961 -12.775 1.00 91.75 182 ALA A N 1
ATOM 1442 C CA . ALA A 1 182 ? 7.175 2.520 -13.500 1.00 91.75 182 ALA A CA 1
ATOM 1443 C C . ALA A 1 182 ? 6.813 2.788 -14.967 1.00 91.75 182 ALA A C 1
ATOM 1445 O O . ALA A 1 182 ? 7.126 3.857 -15.490 1.00 91.75 182 ALA A O 1
ATOM 1446 N N . MET A 1 183 ? 6.080 1.876 -15.614 1.00 91.38 183 MET A N 1
ATOM 1447 C CA . MET A 1 183 ? 5.596 2.050 -16.983 1.00 91.38 183 MET A CA 1
ATOM 1448 C C . MET A 1 183 ? 4.687 3.273 -17.123 1.00 91.38 183 MET A C 1
ATOM 1450 O O . MET A 1 183 ? 4.908 4.097 -18.008 1.00 91.38 183 MET A O 1
ATOM 1454 N N . VAL A 1 184 ? 3.725 3.442 -16.211 1.00 89.94 184 VAL A N 1
ATOM 1455 C CA . VAL A 1 184 ? 2.832 4.614 -16.174 1.00 89.94 184 VAL A CA 1
ATOM 1456 C C . VAL A 1 184 ? 3.604 5.908 -15.916 1.00 89.94 184 VAL A C 1
ATOM 1458 O O . VAL A 1 184 ? 3.253 6.964 -16.443 1.00 89.94 184 VAL A O 1
ATOM 1461 N N . ALA A 1 185 ? 4.664 5.843 -15.114 1.00 87.31 185 ALA A N 1
ATOM 1462 C CA . ALA A 1 185 ? 5.461 7.006 -14.759 1.00 87.31 185 ALA A CA 1
ATOM 1463 C C . ALA A 1 185 ? 6.412 7.491 -15.869 1.00 87.31 185 ALA A C 1
ATOM 1465 O O . ALA A 1 185 ? 6.875 8.631 -15.796 1.00 87.31 185 ALA A O 1
ATOM 1466 N N . GLY A 1 186 ? 6.687 6.657 -16.876 1.00 84.88 186 GLY A N 1
ATOM 1467 C CA . GLY A 1 186 ? 7.589 6.974 -17.988 1.00 84.88 186 GLY A CA 1
ATOM 1468 C C . GLY A 1 186 ? 8.522 5.833 -18.406 1.00 84.88 186 GLY A C 1
ATOM 1469 O O . GLY A 1 186 ? 9.436 6.056 -19.191 1.00 84.88 186 GLY A O 1
ATOM 1470 N N . GLY A 1 187 ? 8.318 4.616 -17.898 1.00 85.38 187 GLY A N 1
ATOM 1471 C CA . GLY A 1 187 ? 9.096 3.437 -18.265 1.00 85.38 187 GLY A CA 1
ATOM 1472 C C . GLY A 1 187 ? 10.409 3.310 -17.494 1.00 85.38 187 GLY A C 1
ATOM 1473 O O . GLY A 1 187 ? 10.487 3.602 -16.300 1.00 85.38 187 GLY A O 1
ATOM 1474 N N . ARG A 1 188 ? 11.449 2.824 -18.181 1.00 84.31 188 ARG A N 1
ATOM 1475 C CA . ARG A 1 188 ? 12.719 2.391 -17.567 1.00 84.31 188 ARG A CA 1
ATOM 1476 C C . ARG A 1 188 ? 13.448 3.512 -16.829 1.00 84.31 188 ARG A C 1
ATOM 1478 O O . ARG A 1 188 ? 13.950 3.285 -15.732 1.00 84.31 188 ARG A O 1
ATOM 1485 N N . ASP A 1 189 ? 13.420 4.724 -17.376 1.00 84.50 189 ASP A N 1
ATOM 1486 C CA . ASP A 1 189 ? 14.096 5.897 -16.802 1.00 84.50 189 ASP A CA 1
ATOM 1487 C C . ASP A 1 189 ? 13.557 6.271 -15.411 1.00 84.50 189 ASP A C 1
ATOM 1489 O O . ASP A 1 189 ? 14.223 6.946 -14.625 1.00 84.50 189 ASP A O 1
ATOM 1493 N N . PHE A 1 190 ? 12.353 5.799 -15.079 1.00 87.50 190 PHE A N 1
ATOM 1494 C CA . PHE A 1 190 ? 11.655 6.114 -13.841 1.00 87.50 190 PHE A CA 1
ATOM 1495 C C . PHE A 1 190 ? 11.566 4.941 -12.862 1.00 87.50 190 PHE A C 1
ATOM 1497 O O . PHE A 1 190 ? 10.973 5.103 -11.793 1.00 87.50 190 PHE A O 1
ATOM 1504 N N . VAL A 1 191 ? 12.176 3.789 -13.163 1.00 88.19 191 VAL A N 1
ATOM 1505 C CA . VAL A 1 191 ? 12.135 2.597 -12.295 1.00 88.19 191 VAL A CA 1
ATOM 1506 C C . VAL A 1 191 ? 12.702 2.902 -10.915 1.00 88.19 191 VAL A C 1
ATOM 1508 O O . VAL A 1 191 ? 12.011 2.713 -9.921 1.00 88.19 191 VAL A O 1
ATOM 1511 N N . TYR A 1 192 ? 13.903 3.474 -10.845 1.00 87.88 192 TYR A N 1
ATOM 1512 C CA . TYR A 1 192 ? 14.552 3.797 -9.572 1.00 87.88 192 TYR A CA 1
ATOM 1513 C C . TYR A 1 192 ? 13.762 4.807 -8.736 1.00 87.88 192 TYR A C 1
ATOM 1515 O O . TYR A 1 192 ? 13.652 4.672 -7.521 1.00 87.88 192 TYR A O 1
ATOM 1523 N N . VAL A 1 193 ? 13.178 5.820 -9.381 1.00 88.12 193 VAL A N 1
ATOM 1524 C CA . VAL A 1 193 ? 12.352 6.820 -8.688 1.00 88.12 193 VAL A CA 1
ATOM 1525 C C . VAL A 1 193 ? 11.046 6.191 -8.197 1.00 88.12 193 VAL A C 1
ATOM 1527 O O . VAL A 1 193 ? 10.591 6.495 -7.095 1.00 88.12 193 VAL A O 1
ATOM 1530 N N . THR A 1 194 ? 10.454 5.295 -8.987 1.00 88.75 194 THR A N 1
ATOM 1531 C CA . THR A 1 194 ? 9.242 4.559 -8.612 1.00 88.75 194 THR A CA 1
ATOM 1532 C C . THR A 1 194 ? 9.516 3.649 -7.420 1.00 88.75 194 THR A C 1
ATOM 1534 O O . THR A 1 194 ? 8.880 3.794 -6.377 1.00 88.75 194 THR A O 1
ATOM 1537 N N . LEU A 1 195 ? 10.503 2.765 -7.548 1.00 89.19 195 LEU A N 1
ATOM 1538 C CA . LEU A 1 195 ? 10.831 1.767 -6.539 1.00 89.19 195 LEU A CA 1
ATOM 1539 C C . LEU A 1 195 ? 11.341 2.401 -5.257 1.00 89.19 195 LEU A C 1
ATOM 1541 O O . LEU A 1 195 ? 10.853 2.069 -4.194 1.00 89.19 195 LEU A O 1
ATOM 1545 N N . TYR A 1 196 ? 12.274 3.345 -5.315 1.00 89.38 196 TYR A N 1
ATOM 1546 C CA . TYR A 1 196 ? 12.949 3.795 -4.094 1.00 89.38 196 TYR A CA 1
ATOM 1547 C C . TYR A 1 196 ? 12.323 5.029 -3.453 1.00 89.38 196 TYR A C 1
ATOM 1549 O O . TYR A 1 196 ? 12.772 5.457 -2.395 1.00 89.38 196 TYR A O 1
ATOM 1557 N N . ARG A 1 197 ? 11.285 5.616 -4.064 1.00 88.81 197 ARG A N 1
ATOM 1558 C CA . ARG A 1 197 ? 10.618 6.808 -3.513 1.00 88.81 197 ARG A CA 1
ATOM 1559 C C . ARG A 1 197 ? 9.105 6.668 -3.482 1.00 88.81 197 ARG A C 1
ATOM 1561 O O . ARG A 1 197 ? 8.501 6.833 -2.428 1.00 88.81 197 ARG A O 1
ATOM 1568 N N . VAL A 1 198 ? 8.481 6.362 -4.619 1.00 89.69 198 VAL A N 1
ATOM 1569 C CA . VAL A 1 198 ? 7.011 6.291 -4.717 1.00 89.69 198 VAL A CA 1
ATOM 1570 C C . VAL A 1 198 ? 6.453 5.108 -3.932 1.00 89.69 198 VAL A C 1
ATOM 1572 O O . VAL A 1 198 ? 5.494 5.286 -3.180 1.00 89.69 198 VAL A O 1
ATOM 1575 N N . VAL A 1 199 ? 7.045 3.923 -4.089 1.00 91.25 199 VAL A N 1
ATOM 1576 C CA . VAL A 1 199 ? 6.588 2.701 -3.414 1.00 91.25 199 VAL A CA 1
ATOM 1577 C C . VAL A 1 199 ? 6.787 2.788 -1.890 1.00 91.25 199 VAL A C 1
ATOM 1579 O O . VAL A 1 199 ? 5.795 2.623 -1.185 1.00 91.25 199 VAL A O 1
ATOM 1582 N N . PRO A 1 200 ? 7.969 3.144 -1.346 1.00 91.31 200 PRO A N 1
ATOM 1583 C CA . PRO A 1 200 ? 8.154 3.351 0.089 1.00 91.31 200 PRO A CA 1
ATOM 1584 C C . PRO A 1 200 ? 7.200 4.390 0.678 1.00 91.31 200 PRO A C 1
ATOM 1586 O O . PRO A 1 200 ? 6.635 4.168 1.745 1.00 91.31 200 PRO A O 1
ATOM 1589 N N . LEU A 1 201 ? 6.940 5.492 -0.039 1.00 91.44 201 LEU A N 1
ATOM 1590 C CA . LEU A 1 201 ? 5.963 6.491 0.396 1.00 91.44 201 LEU A CA 1
ATOM 1591 C C . LEU A 1 201 ? 4.542 5.913 0.456 1.00 91.44 201 LEU A C 1
ATOM 1593 O O . LEU A 1 201 ? 3.797 6.196 1.394 1.00 91.44 201 LEU A O 1
ATOM 1597 N N . LEU A 1 202 ? 4.160 5.100 -0.532 1.00 91.38 202 LEU A N 1
ATOM 1598 C CA . LEU A 1 202 ? 2.881 4.398 -0.527 1.00 91.38 202 LEU A CA 1
ATOM 1599 C C . LEU A 1 202 ? 2.797 3.419 0.653 1.00 91.38 202 LEU A C 1
ATOM 1601 O O . LEU A 1 202 ? 1.803 3.446 1.375 1.00 91.38 202 LEU A O 1
ATOM 1605 N N . MET A 1 203 ? 3.838 2.615 0.887 1.00 91.94 203 MET A N 1
ATOM 1606 C CA . MET A 1 203 ? 3.898 1.666 2.006 1.00 91.94 203 MET A CA 1
ATOM 1607 C C . MET A 1 203 ? 3.805 2.370 3.357 1.00 91.94 203 MET A C 1
ATOM 1609 O O . MET A 1 203 ? 3.020 1.947 4.203 1.00 91.94 203 MET A O 1
ATOM 1613 N N . LEU A 1 204 ? 4.514 3.489 3.526 1.00 93.12 204 LEU A N 1
ATOM 1614 C CA . LEU A 1 204 ? 4.428 4.325 4.718 1.00 93.12 204 LEU A CA 1
ATOM 1615 C C . LEU A 1 204 ? 2.983 4.781 4.958 1.00 93.12 204 LEU A C 1
ATOM 1617 O O . LEU A 1 204 ? 2.439 4.610 6.043 1.00 93.12 204 LEU A O 1
ATOM 1621 N N . ILE A 1 205 ? 2.310 5.321 3.940 1.00 92.75 205 ILE A N 1
ATOM 1622 C CA . ILE A 1 205 ? 0.921 5.774 4.091 1.00 92.75 205 ILE A CA 1
ATOM 1623 C C . ILE A 1 205 ? -0.001 4.603 4.456 1.00 92.75 205 ILE A C 1
ATOM 1625 O O . ILE A 1 205 ? -0.847 4.745 5.340 1.00 92.75 205 ILE A O 1
ATOM 1629 N N . LEU A 1 206 ? 0.159 3.444 3.813 1.00 93.31 206 LEU A N 1
ATOM 1630 C CA . LEU A 1 206 ? -0.637 2.251 4.107 1.00 93.31 206 LEU A CA 1
ATOM 1631 C C . LEU A 1 206 ? -0.407 1.734 5.536 1.00 93.31 206 LEU A C 1
ATOM 1633 O O . LEU A 1 206 ? -1.379 1.361 6.196 1.00 93.31 206 LEU A O 1
ATOM 1637 N N . GLU A 1 207 ? 0.827 1.779 6.044 1.00 94.44 207 GLU A N 1
ATOM 1638 C CA . GLU A 1 207 ? 1.153 1.452 7.436 1.00 94.44 207 GLU A CA 1
ATOM 1639 C C . GLU A 1 207 ? 0.377 2.362 8.398 1.00 94.44 207 GLU A C 1
ATOM 1641 O O . GLU A 1 207 ? -0.378 1.878 9.246 1.00 94.44 207 GLU A O 1
ATOM 1646 N N . TYR A 1 208 ? 0.471 3.685 8.226 1.00 93.44 208 TYR A N 1
ATOM 1647 C CA . TYR A 1 208 ? -0.264 4.639 9.063 1.00 93.44 208 TYR A CA 1
ATOM 1648 C C . TYR A 1 208 ? -1.779 4.426 8.995 1.00 93.44 208 TYR A C 1
ATOM 1650 O O . TYR A 1 208 ? -2.472 4.574 10.004 1.00 93.44 208 TYR A O 1
ATOM 1658 N N . LEU A 1 209 ? -2.320 4.049 7.834 1.00 92.88 209 LEU A N 1
ATOM 1659 C CA . LEU A 1 209 ? -3.738 3.719 7.706 1.00 92.88 209 LEU A CA 1
ATOM 1660 C C . LEU A 1 209 ? -4.106 2.445 8.480 1.00 92.88 209 LEU A C 1
ATOM 1662 O O . LEU A 1 209 ? -5.163 2.427 9.125 1.00 92.88 209 LEU A O 1
ATOM 1666 N N . ALA A 1 210 ? -3.264 1.407 8.425 1.00 93.12 210 ALA A N 1
ATOM 1667 C CA . ALA A 1 210 ? -3.477 0.123 9.092 1.00 93.12 210 ALA A CA 1
ATOM 1668 C C . ALA A 1 210 ? -3.384 0.265 10.617 1.00 93.12 210 ALA A C 1
ATOM 1670 O O . ALA A 1 210 ? -4.348 -0.043 11.324 1.00 93.12 210 ALA A O 1
ATOM 1671 N N . TYR A 1 211 ? -2.287 0.830 11.127 1.00 92.94 211 TYR A N 1
ATOM 1672 C CA . TYR A 1 211 ? -2.129 1.135 12.552 1.00 92.94 211 TYR A CA 1
ATOM 1673 C C . TYR A 1 211 ? -3.143 2.168 13.036 1.00 92.94 211 TYR A C 1
ATOM 1675 O O . TYR A 1 211 ? -3.645 2.074 14.155 1.00 92.94 211 TYR A O 1
ATOM 1683 N N . GLY A 1 212 ? -3.547 3.095 12.171 1.00 89.50 212 GLY A N 1
ATOM 1684 C CA . GLY A 1 212 ? -4.606 4.046 12.467 1.00 89.50 212 GLY A CA 1
ATOM 1685 C C . GLY A 1 212 ? -5.939 3.395 12.834 1.00 89.50 212 GLY A C 1
ATOM 1686 O O . GLY A 1 212 ? -6.698 3.952 13.623 1.00 89.50 212 GLY A O 1
ATOM 1687 N N . ARG A 1 213 ? -6.231 2.189 12.321 1.00 90.06 213 ARG A N 1
ATOM 1688 C CA . ARG A 1 213 ? -7.429 1.432 12.724 1.00 90.06 213 ARG A CA 1
ATOM 1689 C C . ARG A 1 213 ? -7.338 0.932 14.166 1.00 90.06 213 ARG A C 1
ATOM 1691 O O . ARG A 1 213 ? -8.349 0.928 14.865 1.00 90.06 213 ARG A O 1
ATOM 1698 N N . TRP A 1 214 ? -6.147 0.533 14.603 1.00 91.44 214 TRP A N 1
ATOM 1699 C CA . TRP A 1 214 ? -5.886 0.145 15.988 1.00 91.44 214 TRP A CA 1
ATOM 1700 C C . TRP A 1 214 ? -5.921 1.347 16.925 1.00 91.44 214 TRP A C 1
ATOM 1702 O O . TRP A 1 214 ? -6.573 1.285 17.963 1.00 91.44 214 TRP A O 1
ATOM 1712 N N . ILE A 1 215 ? -5.300 2.459 16.529 1.00 90.31 215 ILE A N 1
ATOM 1713 C CA . ILE A 1 215 ? -5.319 3.713 17.292 1.00 90.31 215 ILE A CA 1
ATOM 1714 C C . ILE A 1 215 ? -6.763 4.191 17.507 1.00 90.31 215 ILE A C 1
ATOM 1716 O O . ILE A 1 215 ? -7.125 4.543 18.627 1.00 90.31 215 ILE A O 1
ATOM 1720 N N . ASP A 1 216 ? -7.611 4.129 16.474 1.00 86.69 216 ASP A N 1
ATOM 1721 C CA . ASP A 1 216 ? -9.032 4.488 16.580 1.00 86.69 216 ASP A CA 1
ATOM 1722 C C . ASP A 1 216 ? -9.800 3.594 17.581 1.00 86.69 216 ASP A C 1
ATOM 1724 O O . ASP A 1 216 ? -10.743 4.065 18.219 1.00 86.69 216 ASP A O 1
ATOM 1728 N N . ILE A 1 217 ? -9.424 2.313 17.725 1.00 86.69 217 ILE A N 1
ATOM 1729 C CA . ILE A 1 217 ? -10.012 1.407 18.729 1.00 86.69 217 ILE A CA 1
ATOM 1730 C C . ILE A 1 217 ? -9.524 1.771 20.132 1.00 86.69 217 ILE A C 1
ATOM 1732 O O . ILE A 1 217 ? -10.338 1.869 21.045 1.00 86.69 217 ILE A O 1
ATOM 1736 N N . ILE A 1 218 ? -8.210 1.940 20.301 1.00 88.31 218 ILE A N 1
ATOM 1737 C CA . ILE A 1 218 ? -7.572 2.147 21.608 1.00 88.31 218 ILE A CA 1
ATOM 1738 C C . ILE A 1 218 ? -8.005 3.481 22.213 1.00 88.31 218 ILE A C 1
ATOM 1740 O O . ILE A 1 218 ? -8.326 3.552 23.396 1.00 88.31 218 ILE A O 1
ATOM 1744 N N . CYS A 1 219 ? -8.012 4.538 21.404 1.00 87.06 219 CYS A N 1
ATOM 1745 C CA . CYS A 1 219 ? -8.261 5.886 21.890 1.00 87.06 219 CYS A CA 1
ATOM 1746 C C . CYS A 1 219 ? -9.743 6.260 21.915 1.00 87.06 219 CYS A C 1
ATOM 1748 O O . CYS A 1 219 ? -10.107 7.192 22.618 1.00 87.06 219 CYS A O 1
ATOM 1750 N N . GLY A 1 220 ? -10.597 5.586 21.142 1.00 81.38 220 GLY A N 1
ATOM 1751 C CA . GLY A 1 220 ? -11.981 6.016 20.961 1.00 81.38 220 GLY A CA 1
ATOM 1752 C C . GLY A 1 220 ? -12.120 7.274 20.088 1.00 81.38 220 GLY A C 1
ATOM 1753 O O . GLY A 1 220 ? -11.163 7.784 19.503 1.00 81.38 220 GLY A O 1
ATOM 1754 N N . LYS A 1 221 ? -13.363 7.755 19.936 1.00 78.38 221 LYS A N 1
ATOM 1755 C CA . LYS A 1 221 ? -13.729 8.857 19.013 1.00 78.38 221 LYS A CA 1
ATOM 1756 C C . LYS A 1 221 ? -14.035 10.188 19.708 1.00 78.38 221 LYS A C 1
ATOM 1758 O O . LYS A 1 221 ? -14.382 11.168 19.045 1.00 78.38 221 LYS A O 1
ATOM 1763 N N . ASP A 1 222 ? -13.958 10.227 21.028 1.00 83.00 222 ASP A N 1
ATOM 1764 C CA . ASP A 1 222 ? -14.210 11.411 21.837 1.00 83.00 222 ASP A CA 1
ATOM 1765 C C . ASP A 1 222 ? -13.076 12.452 21.690 1.00 83.00 222 ASP A C 1
ATOM 1767 O O . ASP A 1 222 ? -12.122 12.298 20.921 1.00 83.00 222 ASP A O 1
ATOM 1771 N N . LYS A 1 223 ? -13.215 13.605 22.353 1.00 81.12 223 LYS A N 1
ATOM 1772 C CA . LYS A 1 223 ? -12.248 14.707 22.215 1.00 81.12 223 LYS A CA 1
ATOM 1773 C C . LYS A 1 223 ? -10.889 14.357 22.834 1.00 81.12 223 LYS A C 1
ATOM 1775 O O . LYS A 1 223 ? -9.870 14.748 22.265 1.00 81.12 223 LYS A O 1
ATOM 1780 N N . GLU A 1 224 ? -10.870 13.635 23.952 1.00 84.06 224 GLU A N 1
ATOM 1781 C CA . GLU A 1 224 ? -9.627 13.200 24.595 1.00 84.06 224 GLU A CA 1
ATOM 1782 C C . GLU A 1 224 ? -8.994 12.055 23.809 1.00 84.06 224 GLU A C 1
ATOM 1784 O O . GLU A 1 224 ? -7.800 12.116 23.507 1.00 84.06 224 GLU A O 1
ATOM 1789 N N . GLY A 1 225 ? -9.813 11.111 23.337 1.00 85.38 225 GLY A N 1
ATOM 1790 C CA . GLY A 1 225 ? -9.403 10.063 22.408 1.00 85.38 225 GLY A CA 1
ATOM 1791 C C . GLY A 1 225 ? -8.692 10.596 21.166 1.00 85.38 225 GLY A C 1
ATOM 1792 O O . GLY A 1 225 ? -7.593 10.159 20.829 1.00 85.38 225 GLY A O 1
ATOM 1793 N N . ARG A 1 226 ? -9.228 11.641 20.523 1.00 83.81 226 ARG A N 1
ATOM 1794 C CA . ARG A 1 226 ? -8.566 12.293 19.373 1.00 83.81 226 ARG A CA 1
ATOM 1795 C C . ARG A 1 226 ? -7.221 12.940 19.718 1.00 83.81 226 ARG A C 1
ATOM 1797 O O . ARG A 1 226 ? -6.323 12.979 18.874 1.00 83.81 226 ARG A O 1
ATOM 1804 N N . LYS A 1 227 ? -7.054 13.448 20.943 1.00 86.50 227 LYS A N 1
ATOM 1805 C CA . LYS A 1 227 ? -5.763 13.979 21.404 1.00 86.50 227 LYS A CA 1
ATOM 1806 C C . LYS A 1 227 ? -4.753 12.845 21.587 1.00 86.50 227 LYS A C 1
ATOM 1808 O O . LYS A 1 227 ? -3.635 12.956 21.090 1.00 86.50 227 LYS A O 1
ATOM 1813 N N . LEU A 1 228 ? -5.165 11.757 22.239 1.00 89.31 228 LEU A N 1
ATOM 1814 C CA . LEU A 1 228 ? -4.336 10.570 22.457 1.00 89.31 228 LEU A CA 1
ATOM 1815 C C . LEU A 1 228 ? -3.959 9.887 21.135 1.00 89.31 228 LEU A C 1
ATOM 1817 O O . LEU A 1 228 ? -2.814 9.487 20.953 1.00 89.31 228 LEU A O 1
ATOM 1821 N N . ALA A 1 229 ? -4.885 9.833 20.176 1.00 90.19 229 ALA A N 1
ATOM 1822 C CA . ALA A 1 229 ? -4.631 9.307 18.841 1.00 90.19 229 ALA A CA 1
ATOM 1823 C C . ALA A 1 229 ? -3.489 10.056 18.143 1.00 90.19 229 ALA A C 1
ATOM 1825 O O . ALA A 1 229 ? -2.572 9.418 17.635 1.00 90.19 229 ALA A O 1
ATOM 1826 N N . GLY A 1 230 ? -3.490 11.395 18.176 1.00 88.81 230 GLY A N 1
ATOM 1827 C CA . GLY A 1 230 ? -2.393 12.202 17.627 1.00 88.81 230 GLY A CA 1
ATOM 1828 C C . GLY A 1 230 ? -1.028 11.883 18.256 1.00 88.81 230 GLY A C 1
ATOM 1829 O O . GLY A 1 230 ? -0.021 11.802 17.548 1.00 88.81 230 GLY A O 1
ATOM 1830 N N . VAL A 1 231 ? -0.997 11.607 19.565 1.00 91.06 231 VAL A N 1
ATOM 1831 C CA . VAL A 1 231 ? 0.218 11.162 20.270 1.00 91.06 231 VAL A CA 1
ATOM 1832 C C . VAL A 1 231 ? 0.657 9.777 19.795 1.00 91.06 231 VAL A C 1
ATOM 1834 O O . VAL A 1 231 ? 1.828 9.608 19.471 1.00 91.06 231 VAL A O 1
ATOM 1837 N N . LEU A 1 232 ? -0.256 8.807 19.685 1.00 93.19 232 LEU A N 1
ATOM 1838 C CA . LEU A 1 232 ? 0.085 7.458 19.217 1.00 93.19 232 LEU A CA 1
ATOM 1839 C C . LEU A 1 232 ? 0.576 7.443 17.766 1.00 93.19 232 LEU A C 1
ATOM 1841 O O . LEU A 1 232 ? 1.540 6.745 17.466 1.00 93.19 232 LEU A O 1
ATOM 1845 N N . TYR A 1 233 ? -0.010 8.254 16.879 1.00 93.88 233 TYR A N 1
ATOM 1846 C CA . TYR A 1 233 ? 0.519 8.429 15.523 1.00 93.88 233 TYR A CA 1
ATOM 1847 C C . TYR A 1 233 ? 1.935 9.016 15.534 1.00 93.88 233 TYR A C 1
ATOM 1849 O O . TYR A 1 233 ? 2.787 8.592 14.758 1.00 93.88 233 TYR A O 1
ATOM 1857 N N . SER A 1 234 ? 2.205 9.963 16.435 1.00 93.50 234 SER A N 1
ATOM 1858 C CA . SER A 1 234 ? 3.547 10.534 16.593 1.00 93.50 234 SER A CA 1
ATOM 1859 C C . SER A 1 234 ? 4.538 9.488 17.113 1.00 93.50 234 SER A C 1
ATOM 1861 O O . SER A 1 234 ? 5.656 9.410 16.617 1.00 93.50 234 SER A O 1
ATOM 1863 N N . MET A 1 235 ? 4.126 8.651 18.071 1.00 93.50 235 MET A N 1
ATOM 1864 C CA . MET A 1 235 ? 4.946 7.555 18.597 1.00 93.50 235 MET A CA 1
ATOM 1865 C C . MET A 1 235 ? 5.257 6.504 17.534 1.00 93.50 235 MET A C 1
ATOM 1867 O O . MET A 1 235 ? 6.406 6.090 17.441 1.00 93.50 235 MET A O 1
ATOM 1871 N N . LEU A 1 236 ? 4.277 6.116 16.709 1.00 93.75 236 LEU A N 1
ATOM 1872 C CA . LEU A 1 236 ? 4.510 5.229 15.565 1.00 93.75 236 LEU A CA 1
ATOM 1873 C C . LEU A 1 236 ? 5.571 5.821 14.634 1.00 93.75 236 LEU A C 1
ATOM 1875 O O . LEU A 1 236 ? 6.530 5.153 14.268 1.00 93.75 236 LEU A O 1
ATOM 1879 N N . GLY A 1 237 ? 5.460 7.112 14.327 1.00 92.94 237 GLY A N 1
ATOM 1880 C CA . GLY A 1 237 ? 6.443 7.767 13.481 1.00 92.94 237 GLY A CA 1
ATOM 1881 C C . GLY A 1 237 ? 7.841 7.866 14.094 1.00 92.94 237 GLY A C 1
ATOM 1882 O O . GLY A 1 237 ? 8.829 7.718 13.378 1.00 92.94 237 GLY A O 1
ATOM 1883 N N . ILE A 1 238 ? 7.940 8.077 15.408 1.00 92.56 238 ILE A N 1
ATOM 1884 C CA . ILE A 1 238 ? 9.219 8.030 16.127 1.00 92.56 238 ILE A CA 1
ATOM 1885 C C . ILE A 1 238 ? 9.786 6.610 16.108 1.00 92.56 238 ILE A C 1
ATOM 1887 O O . ILE A 1 238 ? 10.980 6.457 15.890 1.00 92.56 238 ILE A O 1
ATOM 1891 N N . LEU A 1 239 ? 8.957 5.576 16.285 1.00 91.94 239 LEU A N 1
ATOM 1892 C CA . LEU A 1 239 ? 9.382 4.176 16.190 1.00 91.94 239 LEU A CA 1
ATOM 1893 C C . LEU A 1 239 ? 9.939 3.850 14.804 1.00 91.94 239 LEU A C 1
ATOM 1895 O O . LEU A 1 239 ? 10.973 3.196 14.728 1.00 91.94 239 LEU A O 1
ATOM 1899 N N . ASN A 1 240 ? 9.333 4.369 13.735 1.00 91.94 240 ASN A N 1
ATOM 1900 C CA . ASN A 1 240 ? 9.863 4.207 12.383 1.00 91.94 240 ASN A CA 1
ATOM 1901 C C . ASN A 1 240 ? 11.252 4.846 12.237 1.00 91.94 240 ASN A C 1
ATOM 1903 O O . ASN A 1 240 ? 12.183 4.198 11.767 1.00 91.94 240 ASN A O 1
ATOM 1907 N N . ILE A 1 241 ? 11.413 6.099 12.681 1.00 90.38 241 ILE A N 1
ATOM 1908 C CA . ILE A 1 241 ? 12.691 6.826 12.589 1.00 90.38 241 ILE A CA 1
ATOM 1909 C C . ILE A 1 241 ? 13.759 6.186 13.483 1.00 90.38 241 ILE A C 1
ATOM 1911 O O . ILE A 1 241 ? 14.872 5.932 13.047 1.00 90.38 241 ILE A O 1
ATOM 1915 N N . CYS A 1 242 ? 13.452 5.921 14.751 1.00 89.12 242 CYS A N 1
ATOM 1916 C CA . CYS A 1 242 ? 14.412 5.325 15.676 1.00 89.12 242 CYS A CA 1
ATOM 1917 C C . CYS A 1 242 ? 14.733 3.876 15.294 1.00 89.12 242 CYS A C 1
ATOM 1919 O O . CYS A 1 242 ? 15.878 3.439 15.398 1.00 89.12 242 CYS A O 1
ATOM 1921 N N . GLY A 1 243 ? 13.731 3.136 14.826 1.00 85.00 243 GLY A N 1
ATOM 1922 C CA . GLY A 1 243 ? 13.881 1.776 14.333 1.00 85.00 243 GLY A CA 1
ATOM 1923 C C . GLY A 1 243 ? 14.713 1.695 13.055 1.00 85.00 243 GLY A C 1
ATOM 1924 O O . GLY A 1 243 ? 15.361 0.675 12.839 1.00 85.00 243 GLY A O 1
ATOM 1925 N N . SER A 1 244 ? 14.803 2.775 12.268 1.00 87.12 244 SER A N 1
ATOM 1926 C CA . SER A 1 244 ? 15.691 2.842 11.101 1.00 87.12 244 SER A CA 1
ATOM 1927 C C . SER A 1 244 ? 17.182 2.892 11.446 1.00 87.12 244 SER A C 1
ATOM 1929 O O . SER A 1 244 ? 18.013 2.871 10.546 1.00 87.12 244 SER A O 1
ATOM 1931 N N . PHE A 1 245 ? 17.554 2.933 12.726 1.00 84.38 245 PHE A N 1
ATOM 1932 C CA . PHE A 1 245 ? 18.943 2.748 13.155 1.00 84.38 245 PHE A CA 1
ATOM 1933 C C . PHE A 1 245 ? 19.270 1.289 13.519 1.00 84.38 245 PHE A C 1
ATOM 1935 O O . PHE A 1 245 ? 20.415 0.992 13.853 1.00 84.38 245 PHE A O 1
ATOM 1942 N N . SER A 1 246 ? 18.292 0.375 13.458 1.00 86.75 246 SER A N 1
ATOM 1943 C CA . SER A 1 246 ? 18.463 -1.054 13.747 1.00 86.75 246 SER A CA 1
ATOM 1944 C C . SER A 1 246 ? 18.302 -1.892 12.466 1.00 86.75 246 SER A C 1
ATOM 1946 O O . SER A 1 246 ? 17.170 -2.128 12.050 1.00 86.75 246 SER A O 1
ATOM 1948 N N . PRO A 1 247 ? 19.401 -2.352 11.836 1.00 79.38 247 PRO A N 1
ATOM 1949 C CA . PRO A 1 247 ? 19.400 -2.895 10.469 1.00 79.38 247 PRO A CA 1
ATOM 1950 C C . PRO A 1 247 ? 18.546 -4.157 10.252 1.00 79.38 247 PRO A C 1
ATOM 1952 O O . PRO A 1 247 ? 18.127 -4.419 9.128 1.00 79.38 247 PRO A O 1
ATOM 1955 N N . ASP A 1 248 ? 18.218 -4.896 11.313 1.00 79.38 248 ASP A N 1
ATOM 1956 C CA . ASP A 1 248 ? 17.436 -6.140 11.229 1.00 79.38 248 ASP A CA 1
ATOM 1957 C C . ASP A 1 248 ? 15.939 -5.951 11.558 1.00 79.38 248 ASP A C 1
ATOM 1959 O O . ASP A 1 248 ? 15.172 -6.913 11.633 1.00 79.38 248 ASP A O 1
ATOM 1963 N N . GLY A 1 249 ? 15.502 -4.712 11.804 1.00 81.19 249 GLY A N 1
ATOM 1964 C CA . GLY A 1 249 ? 14.136 -4.402 12.223 1.00 81.19 249 GLY A CA 1
ATOM 1965 C C . GLY A 1 249 ? 13.157 -4.158 11.070 1.00 81.19 249 GLY A C 1
ATOM 1966 O O . GLY A 1 249 ? 13.515 -3.628 10.019 1.00 81.19 249 GLY A O 1
ATOM 1967 N N . VAL A 1 250 ? 11.867 -4.425 11.312 1.00 81.00 250 VAL A N 1
ATOM 1968 C CA . VAL A 1 250 ? 10.763 -4.094 10.380 1.00 81.00 250 VAL A CA 1
ATOM 1969 C C . VAL A 1 250 ? 10.749 -2.598 10.033 1.00 81.00 250 VAL A C 1
ATOM 1971 O O . VAL A 1 250 ? 10.552 -2.225 8.882 1.00 81.00 250 VAL A O 1
ATOM 1974 N N . PHE A 1 251 ? 11.035 -1.733 11.007 1.00 84.81 251 PHE A N 1
ATOM 1975 C CA . PHE A 1 251 ? 11.093 -0.282 10.814 1.00 84.81 251 PHE A CA 1
ATOM 1976 C C . PHE A 1 251 ? 12.283 0.174 9.956 1.00 84.81 251 PHE A C 1
ATOM 1978 O O . PHE A 1 251 ? 12.144 1.097 9.157 1.00 84.81 251 PHE A O 1
ATOM 1985 N N . TYR A 1 252 ? 13.433 -0.500 10.057 1.00 87.31 252 TYR A N 1
ATOM 1986 C CA . TYR A 1 252 ? 14.551 -0.281 9.137 1.00 87.31 252 TYR A CA 1
ATOM 1987 C C . TYR A 1 252 ? 14.193 -0.710 7.725 1.00 87.31 252 TYR A C 1
ATOM 1989 O O . TYR A 1 252 ? 14.377 0.060 6.783 1.00 87.31 252 TYR A O 1
ATOM 1997 N N . SER A 1 253 ? 13.618 -1.906 7.593 1.00 85.62 253 SER A N 1
ATOM 1998 C CA . SER A 1 253 ? 13.175 -2.426 6.306 1.00 85.62 253 SER A CA 1
ATOM 1999 C C . SER A 1 253 ? 12.149 -1.500 5.647 1.00 85.62 253 SER A C 1
ATOM 2001 O O . SER A 1 253 ? 12.246 -1.250 4.452 1.00 85.62 253 SER A O 1
ATOM 2003 N N . LEU A 1 254 ? 11.233 -0.891 6.403 1.00 86.38 254 LEU A N 1
ATOM 2004 C CA . LEU A 1 254 ? 10.279 0.074 5.858 1.00 86.38 254 LEU A CA 1
ATOM 2005 C C . LEU A 1 254 ? 10.959 1.336 5.295 1.00 86.38 254 LEU A C 1
ATOM 2007 O O . LEU A 1 254 ? 10.587 1.803 4.218 1.00 86.38 254 LEU A O 1
ATOM 2011 N N . ILE A 1 255 ? 11.950 1.887 6.005 1.00 87.81 255 ILE A N 1
ATOM 2012 C CA . ILE A 1 255 ? 12.613 3.140 5.615 1.00 87.81 255 ILE A CA 1
ATOM 2013 C C . ILE A 1 255 ? 13.657 2.929 4.505 1.00 87.81 255 ILE A C 1
ATOM 2015 O O . ILE A 1 255 ? 13.728 3.721 3.568 1.00 87.81 255 ILE A O 1
ATOM 2019 N N . HIS A 1 256 ? 14.450 1.859 4.582 1.00 86.19 256 HIS A N 1
ATOM 2020 C CA . HIS A 1 256 ? 15.595 1.623 3.691 1.00 86.19 256 HIS A CA 1
ATOM 2021 C C . HIS A 1 256 ? 15.329 0.592 2.591 1.00 86.19 256 HIS A C 1
ATOM 2023 O O . HIS A 1 256 ? 15.987 0.624 1.551 1.00 86.19 256 HIS A O 1
ATOM 2029 N N . ARG A 1 257 ? 14.363 -0.306 2.802 1.00 86.06 257 ARG A N 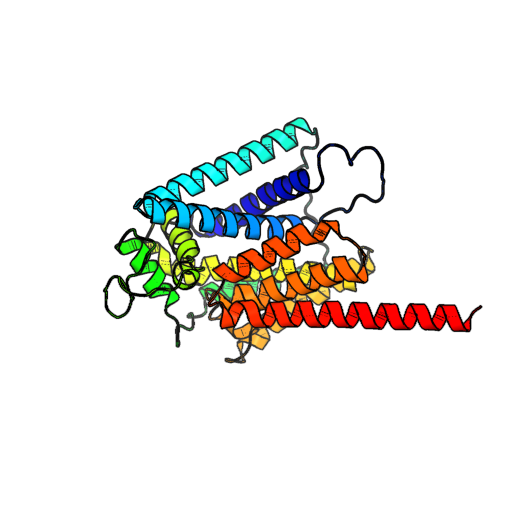1
ATOM 2030 C CA . ARG A 1 257 ? 14.011 -1.411 1.897 1.00 86.06 257 ARG A CA 1
ATOM 2031 C C . ARG A 1 257 ? 12.522 -1.394 1.539 1.00 86.06 257 ARG A C 1
ATOM 2033 O O . ARG A 1 257 ? 11.975 -2.418 1.150 1.00 86.06 257 ARG A O 1
ATOM 2040 N N . GLY A 1 258 ? 11.848 -0.244 1.672 1.00 80.06 258 GLY A N 1
ATOM 2041 C CA . GLY A 1 258 ? 10.382 -0.112 1.632 1.00 80.06 258 GLY A CA 1
ATOM 2042 C C . GLY A 1 258 ? 9.693 -0.636 0.366 1.00 80.06 258 GLY A C 1
ATOM 2043 O O . GLY A 1 258 ? 8.484 -0.832 0.367 1.00 80.06 258 GLY A O 1
ATOM 2044 N N . PHE A 1 259 ? 10.449 -0.884 -0.700 1.00 84.31 259 PHE A N 1
ATOM 2045 C CA . PHE A 1 259 ? 9.981 -1.506 -1.936 1.00 84.31 259 PHE A CA 1
ATOM 2046 C C . PHE A 1 259 ? 9.787 -3.020 -1.834 1.00 84.31 259 PHE A C 1
ATOM 2048 O O . PHE A 1 259 ? 9.048 -3.581 -2.633 1.00 84.31 259 PHE A O 1
ATOM 2055 N N . ARG A 1 260 ? 10.382 -3.685 -0.844 1.00 85.44 260 ARG A N 1
ATOM 2056 C CA . ARG A 1 260 ? 10.227 -5.126 -0.644 1.00 85.44 260 ARG A CA 1
ATOM 2057 C C . ARG A 1 260 ? 8.794 -5.521 -0.330 1.00 85.44 260 ARG A C 1
ATOM 2059 O O . ARG A 1 260 ? 8.149 -4.913 0.530 1.00 85.44 260 ARG A O 1
ATOM 2066 N N . GLY A 1 261 ? 8.337 -6.590 -0.973 1.00 82.00 261 GLY A N 1
ATOM 2067 C CA . GLY A 1 261 ? 7.024 -7.183 -0.745 1.00 82.00 261 GLY A CA 1
ATOM 2068 C C . GLY A 1 261 ? 6.777 -7.575 0.716 1.00 82.00 261 GLY A C 1
ATOM 2069 O O . GLY A 1 261 ? 5.673 -7.397 1.238 1.00 82.00 261 GLY A O 1
ATOM 2070 N N . GLU A 1 262 ? 7.823 -7.987 1.443 1.00 84.25 262 GLU A N 1
ATOM 2071 C CA . GLU A 1 262 ? 7.724 -8.304 2.870 1.00 84.25 262 GLU A CA 1
ATOM 2072 C C . GLU A 1 262 ? 7.254 -7.114 3.719 1.00 84.25 262 GLU A C 1
ATOM 2074 O O . GLU A 1 262 ? 6.532 -7.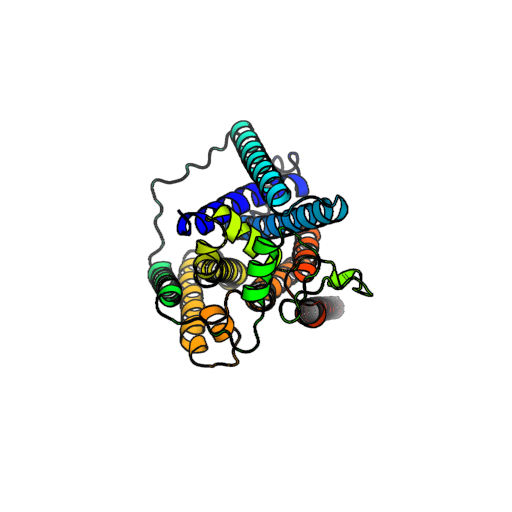310 4.697 1.00 84.25 262 GLU A O 1
ATOM 2079 N N . ASN A 1 263 ? 7.576 -5.873 3.346 1.00 87.44 263 ASN A N 1
ATOM 2080 C CA . ASN A 1 263 ? 7.119 -4.702 4.100 1.00 87.44 263 ASN A CA 1
ATOM 2081 C C . ASN A 1 263 ? 5.605 -4.498 3.986 1.00 87.44 263 ASN A C 1
ATOM 2083 O O . ASN A 1 263 ? 4.958 -4.132 4.969 1.00 87.44 263 ASN A O 1
ATOM 2087 N N . LEU A 1 264 ? 5.009 -4.805 2.826 1.00 88.81 264 LEU A N 1
ATOM 2088 C CA . LEU A 1 264 ? 3.552 -4.815 2.680 1.00 88.81 264 LEU A CA 1
ATOM 2089 C C . LEU A 1 264 ? 2.924 -5.871 3.600 1.00 88.81 264 LEU A C 1
ATOM 2091 O O . LEU A 1 264 ? 1.889 -5.623 4.221 1.00 88.81 264 LEU A O 1
ATOM 2095 N N . VAL A 1 265 ? 3.562 -7.037 3.729 1.00 88.56 265 VAL A N 1
ATOM 2096 C CA . VAL A 1 265 ? 3.102 -8.111 4.616 1.00 88.56 265 VAL A CA 1
ATOM 2097 C C . VAL A 1 265 ? 3.174 -7.680 6.081 1.00 88.56 265 VAL A C 1
ATOM 2099 O O . VAL A 1 265 ? 2.148 -7.656 6.763 1.00 88.56 265 VAL A O 1
ATOM 2102 N N . PHE A 1 266 ? 4.364 -7.340 6.576 1.00 87.69 266 PHE A N 1
ATOM 2103 C CA . PHE A 1 266 ? 4.605 -7.160 8.008 1.00 87.69 266 PHE A CA 1
ATOM 2104 C C . PHE A 1 266 ? 4.119 -5.815 8.551 1.00 87.69 266 PHE A C 1
ATOM 2106 O O . PHE A 1 266 ? 3.583 -5.783 9.658 1.00 87.69 266 PHE A O 1
ATOM 2113 N N . SER A 1 267 ? 4.250 -4.726 7.790 1.00 89.31 267 SER A N 1
ATOM 2114 C CA . SER A 1 267 ? 3.880 -3.384 8.262 1.00 89.31 267 SER A CA 1
ATOM 2115 C C . SER A 1 267 ? 2.423 -3.022 7.969 1.00 89.31 267 SER A C 1
ATOM 2117 O O . SER A 1 267 ? 1.867 -2.139 8.619 1.00 89.31 267 SER A O 1
ATOM 2119 N N . VAL A 1 268 ? 1.770 -3.697 7.012 1.00 92.06 268 VAL A N 1
ATOM 2120 C CA . VAL A 1 268 ? 0.404 -3.343 6.583 1.00 92.06 268 VAL A CA 1
ATOM 2121 C C . VAL A 1 268 ? -0.575 -4.502 6.749 1.00 92.06 268 VAL A C 1
ATOM 2123 O O . VAL A 1 268 ? -1.536 -4.388 7.516 1.00 92.06 268 VAL A O 1
ATOM 2126 N N . LEU A 1 269 ? -0.366 -5.617 6.042 1.00 91.56 269 LEU A N 1
ATOM 2127 C CA . LEU A 1 269 ? -1.341 -6.711 5.980 1.00 91.56 269 LEU A CA 1
ATOM 2128 C C . LEU A 1 269 ? -1.493 -7.416 7.324 1.00 91.56 269 LEU A C 1
ATOM 2130 O O . LEU A 1 269 ? -2.619 -7.617 7.765 1.00 91.56 269 LEU A O 1
ATOM 2134 N N . VAL A 1 270 ? -0.398 -7.745 8.008 1.00 91.38 270 VAL A N 1
ATOM 2135 C CA . VAL A 1 270 ? -0.423 -8.415 9.317 1.00 91.38 270 VAL A CA 1
ATOM 2136 C C . VAL A 1 270 ? -1.178 -7.582 10.369 1.00 91.38 270 VAL A C 1
ATOM 2138 O O . VAL A 1 270 ? -2.149 -8.102 10.935 1.00 91.38 270 VAL A O 1
ATOM 2141 N N . PRO A 1 271 ? -0.848 -6.292 10.602 1.00 92.31 271 PRO A N 1
ATOM 2142 C CA . PRO A 1 271 ? -1.612 -5.442 11.514 1.00 92.31 271 PRO A CA 1
ATOM 2143 C C . PRO A 1 271 ? -3.085 -5.309 11.115 1.00 92.31 271 PRO A C 1
ATOM 2145 O O . PRO A 1 271 ? -3.967 -5.320 11.980 1.00 92.31 271 PRO A O 1
ATOM 2148 N N . TYR A 1 272 ? -3.378 -5.211 9.816 1.00 93.12 272 TYR A N 1
ATOM 2149 C CA . TYR A 1 272 ? -4.749 -5.065 9.332 1.00 93.12 272 TYR A CA 1
ATOM 2150 C C . TYR A 1 272 ? -5.574 -6.357 9.444 1.00 93.12 272 TYR A C 1
ATOM 2152 O O . TYR A 1 272 ? -6.745 -6.313 9.825 1.00 93.12 272 TYR A O 1
ATOM 2160 N N . ILE A 1 273 ? -4.976 -7.520 9.185 1.00 92.31 273 ILE A N 1
ATOM 2161 C CA . ILE A 1 273 ? -5.598 -8.835 9.379 1.00 92.31 273 ILE A CA 1
ATOM 2162 C C . ILE A 1 273 ? -5.915 -9.040 10.858 1.00 92.31 273 ILE A C 1
ATOM 2164 O O . ILE A 1 273 ? -7.043 -9.406 11.186 1.00 92.31 273 ILE A O 1
ATOM 2168 N N . ALA A 1 274 ? -4.977 -8.717 11.755 1.00 91.69 274 ALA A N 1
ATOM 2169 C CA . ALA A 1 274 ? -5.215 -8.762 13.195 1.00 91.69 274 ALA A CA 1
ATOM 2170 C C . ALA A 1 274 ? -6.416 -7.882 13.591 1.00 91.69 274 ALA A C 1
ATOM 2172 O O . ALA A 1 274 ? -7.300 -8.318 14.333 1.00 91.69 274 ALA A O 1
ATOM 2173 N N . TYR A 1 275 ? -6.492 -6.665 13.039 1.00 91.62 275 TYR A N 1
ATOM 2174 C CA . TYR A 1 275 ? -7.622 -5.758 13.243 1.00 91.62 275 TYR A CA 1
ATOM 2175 C C . TYR A 1 275 ? -8.944 -6.377 12.766 1.00 91.62 275 TYR A C 1
ATOM 2177 O O . TYR A 1 275 ? -9.941 -6.369 13.492 1.00 91.62 275 TYR A O 1
ATOM 2185 N N . LEU A 1 276 ? -8.974 -6.948 11.560 1.00 90.06 276 LEU A N 1
ATOM 2186 C CA . LEU A 1 276 ? -10.171 -7.588 11.019 1.00 90.06 276 LEU A CA 1
ATOM 2187 C C . LEU A 1 276 ? -10.604 -8.785 11.868 1.00 90.06 276 LEU A C 1
ATOM 2189 O O . LEU A 1 276 ? -11.792 -8.912 12.171 1.00 90.06 276 LEU A O 1
ATOM 2193 N N . CYS A 1 277 ? -9.663 -9.617 12.313 1.00 90.38 277 CYS A N 1
ATOM 2194 C CA . CYS A 1 277 ? -9.939 -10.727 13.216 1.00 90.38 277 CYS A CA 1
ATOM 2195 C C . CYS A 1 277 ? -10.540 -10.239 14.541 1.00 90.38 277 CYS A C 1
ATOM 2197 O O . CYS A 1 277 ? -11.574 -10.760 14.960 1.00 90.38 277 CYS A O 1
ATOM 2199 N N . TYR A 1 278 ? -9.981 -9.195 15.161 1.00 89.06 278 TYR A N 1
ATOM 2200 C CA . TYR A 1 278 ? -10.561 -8.583 16.361 1.00 89.06 278 TYR A CA 1
ATOM 2201 C C . TYR A 1 278 ? -12.001 -8.096 16.121 1.00 89.06 278 TYR A C 1
ATOM 2203 O O . TYR A 1 278 ? -12.904 -8.356 16.921 1.00 89.06 278 TYR A O 1
ATOM 2211 N N . MET A 1 279 ? -12.265 -7.457 14.980 1.00 86.75 279 MET A N 1
ATOM 2212 C CA . MET A 1 279 ? -13.604 -6.972 14.640 1.00 86.75 279 MET A CA 1
ATOM 2213 C C . MET A 1 279 ? -14.612 -8.105 14.377 1.00 86.75 279 MET A C 1
ATOM 2215 O O . MET A 1 279 ? -15.788 -7.980 14.732 1.00 86.75 279 MET A O 1
ATOM 2219 N N . ILE A 1 280 ? -14.174 -9.209 13.769 1.00 86.31 280 ILE A N 1
ATOM 2220 C CA . ILE A 1 280 ? -15.015 -10.375 13.464 1.00 86.31 280 ILE A CA 1
ATOM 2221 C C . ILE A 1 280 ? -15.302 -11.182 14.732 1.00 86.31 280 ILE A C 1
ATOM 2223 O O . ILE A 1 280 ? -16.455 -11.535 14.986 1.00 86.31 280 ILE A O 1
ATOM 2227 N N . PHE A 1 281 ? -14.272 -11.481 15.522 1.00 84.50 281 PHE A N 1
ATOM 2228 C CA . PHE A 1 281 ? -14.373 -12.387 16.661 1.00 84.50 281 PHE A CA 1
ATOM 2229 C C . PHE A 1 281 ? -14.761 -11.681 17.960 1.00 84.50 281 PHE A C 1
ATOM 2231 O O . PHE A 1 281 ? -15.647 -12.168 18.666 1.00 84.50 281 PHE A O 1
ATOM 2238 N N . GLY A 1 282 ? -14.151 -10.528 18.248 1.00 78.75 282 GLY A N 1
ATOM 2239 C CA . GLY A 1 282 ? -14.445 -9.713 19.427 1.00 78.75 282 GLY A CA 1
ATOM 2240 C C . GLY A 1 282 ? -15.746 -8.932 19.260 1.00 78.75 282 GLY A C 1
ATOM 2241 O O . GLY A 1 282 ? -16.705 -9.142 19.999 1.00 78.75 282 GLY A O 1
ATOM 2242 N N . ASN A 1 283 ? -15.829 -8.107 18.211 1.00 78.06 283 ASN A N 1
ATOM 2243 C CA . ASN A 1 283 ? -16.989 -7.234 17.969 1.00 78.06 283 ASN A CA 1
ATOM 2244 C C . ASN A 1 283 ? -18.120 -7.890 17.156 1.00 78.06 283 ASN A C 1
ATOM 2246 O O . ASN A 1 283 ? -19.097 -7.226 16.808 1.00 78.06 283 ASN A O 1
ATOM 2250 N N . LYS A 1 284 ? -18.009 -9.191 16.846 1.00 78.81 284 LYS A N 1
ATOM 2251 C CA . LYS A 1 284 ? -19.026 -10.005 16.148 1.00 78.81 284 LYS A CA 1
ATOM 2252 C C . LYS A 1 284 ? -19.467 -9.455 14.780 1.00 78.81 284 LYS A C 1
ATOM 2254 O O . LYS A 1 284 ? -20.539 -9.813 14.286 1.00 78.81 284 LYS A O 1
ATOM 2259 N N . LYS A 1 285 ? -18.640 -8.642 14.114 1.00 80.44 285 LYS A N 1
ATOM 2260 C CA . LYS A 1 285 ? -18.951 -8.046 12.801 1.00 80.44 285 LYS A CA 1
ATOM 2261 C C . LYS A 1 285 ? -18.637 -9.010 11.656 1.00 80.44 285 LYS A C 1
ATOM 2263 O O . LYS A 1 285 ? -17.694 -8.809 10.895 1.00 80.44 285 LYS A O 1
ATOM 2268 N N . LYS A 1 286 ? -19.447 -10.066 11.519 1.00 78.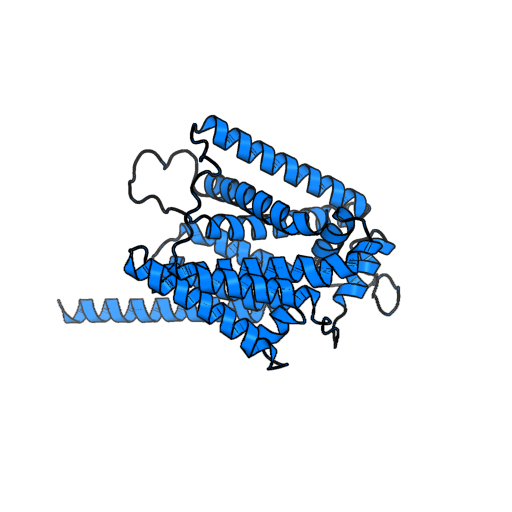62 286 LYS A N 1
ATOM 2269 C CA . LYS A 1 286 ? -19.233 -11.163 10.550 1.00 78.62 286 LYS A CA 1
ATOM 2270 C C . LYS A 1 286 ? -19.101 -10.706 9.093 1.00 78.62 286 LYS A C 1
ATOM 2272 O O . LYS A 1 286 ? -18.344 -11.306 8.342 1.00 78.62 286 LYS A O 1
ATOM 2277 N N . ASN A 1 287 ? -19.763 -9.619 8.701 1.00 77.31 287 ASN A N 1
ATOM 2278 C CA . ASN A 1 287 ? -19.690 -9.104 7.328 1.00 77.31 287 ASN A CA 1
ATOM 2279 C C . ASN A 1 287 ? -18.270 -8.666 6.925 1.00 77.31 287 ASN A C 1
ATOM 2281 O O . ASN A 1 287 ? -17.978 -8.538 5.741 1.00 77.31 287 ASN A O 1
ATOM 2285 N N . ARG A 1 288 ? -17.365 -8.472 7.896 1.00 82.94 288 ARG A N 1
ATOM 2286 C CA . ARG A 1 288 ? -15.965 -8.123 7.635 1.00 82.94 288 ARG A CA 1
ATOM 2287 C C . ARG A 1 288 ? -15.102 -9.294 7.155 1.00 82.94 288 ARG A C 1
ATOM 2289 O O . ARG A 1 288 ? -13.972 -9.057 6.742 1.00 82.94 288 ARG A O 1
ATOM 2296 N N . ILE A 1 289 ? -15.630 -10.522 7.138 1.00 85.44 289 ILE A N 1
ATOM 2297 C CA . ILE A 1 289 ? -14.937 -11.702 6.590 1.00 85.44 289 ILE A CA 1
ATOM 2298 C C . ILE A 1 289 ? -14.528 -11.479 5.129 1.00 85.44 289 ILE A C 1
ATOM 2300 O O . ILE A 1 289 ? -13.449 -11.903 4.741 1.00 85.44 289 ILE A O 1
ATOM 2304 N N . ILE A 1 290 ? -15.328 -10.764 4.334 1.00 85.62 290 ILE A N 1
ATOM 2305 C CA . ILE A 1 290 ? -14.995 -10.492 2.926 1.00 85.62 290 ILE A CA 1
ATOM 2306 C C . ILE A 1 290 ? -13.693 -9.682 2.812 1.00 85.62 290 ILE A C 1
ATOM 2308 O O . ILE A 1 290 ? -12.846 -9.996 1.982 1.00 85.62 290 ILE A O 1
ATOM 2312 N N . TYR A 1 291 ? -13.476 -8.699 3.693 1.00 87.38 291 TYR A N 1
ATOM 2313 C CA . TYR A 1 291 ? -12.222 -7.936 3.727 1.00 87.38 291 TYR A CA 1
ATOM 2314 C C . TYR A 1 291 ? -11.044 -8.765 4.227 1.00 87.38 291 TYR A C 1
ATOM 2316 O O . TYR A 1 291 ? -9.923 -8.542 3.783 1.00 87.38 291 TYR A O 1
ATOM 2324 N N . LEU A 1 292 ? -11.295 -9.730 5.118 1.00 89.50 292 LEU A N 1
ATOM 2325 C CA . LEU A 1 292 ? -10.269 -10.670 5.561 1.00 89.50 292 LEU A CA 1
ATOM 2326 C C . LEU A 1 292 ? -9.839 -11.572 4.402 1.00 89.50 292 LEU A C 1
ATOM 2328 O O . LEU A 1 292 ? -8.648 -11.711 4.164 1.00 89.50 292 LEU A O 1
ATOM 2332 N N . VAL A 1 293 ? -10.795 -12.122 3.650 1.00 89.50 293 VAL A N 1
ATOM 2333 C CA . VAL A 1 293 ? -10.519 -12.927 2.449 1.00 89.50 293 VAL A CA 1
ATOM 2334 C C . VAL A 1 293 ? -9.736 -12.110 1.424 1.00 89.50 293 VAL A C 1
ATOM 2336 O O . VAL A 1 293 ? -8.766 -12.607 0.868 1.00 89.50 293 VAL A O 1
ATOM 2339 N N . MET A 1 294 ? -10.103 -10.844 1.223 1.00 89.75 294 MET A N 1
ATOM 2340 C CA . MET A 1 294 ? -9.392 -9.944 0.318 1.00 89.75 294 MET A CA 1
ATOM 2341 C C . MET A 1 294 ? -7.956 -9.662 0.786 1.00 89.75 294 MET A C 1
ATOM 2343 O O . MET A 1 294 ? -7.026 -9.781 -0.001 1.00 89.75 294 MET A O 1
ATOM 2347 N N . ALA A 1 295 ? -7.747 -9.346 2.067 1.00 89.75 295 ALA A N 1
ATOM 2348 C CA . ALA A 1 295 ? -6.406 -9.133 2.617 1.00 89.75 295 ALA A CA 1
ATOM 2349 C C . ALA A 1 295 ? -5.542 -10.402 2.526 1.00 89.75 295 ALA A C 1
ATOM 2351 O O . ALA A 1 295 ? -4.364 -10.323 2.194 1.00 89.75 295 ALA A O 1
ATOM 2352 N N . VAL A 1 296 ? -6.137 -11.576 2.765 1.00 88.25 296 VAL A N 1
ATOM 2353 C CA . VAL A 1 296 ? -5.458 -12.868 2.609 1.00 88.25 296 VAL A CA 1
ATOM 2354 C C . VAL A 1 296 ? -5.128 -13.152 1.145 1.00 88.25 296 VAL A C 1
ATOM 2356 O O . VAL A 1 296 ? -4.042 -13.643 0.870 1.00 88.25 296 VAL A O 1
ATOM 2359 N N . ALA A 1 297 ? -6.008 -12.805 0.203 1.00 87.06 297 ALA A N 1
ATOM 2360 C CA . ALA A 1 297 ? -5.719 -12.932 -1.223 1.00 87.06 297 ALA A CA 1
ATOM 2361 C C . ALA A 1 297 ? -4.497 -12.091 -1.623 1.00 87.06 297 ALA A C 1
ATOM 2363 O O . ALA A 1 297 ? -3.625 -12.606 -2.310 1.00 87.06 297 ALA A O 1
ATOM 2364 N N . VAL A 1 298 ? -4.381 -10.850 -1.130 1.00 87.12 298 VAL A N 1
ATOM 2365 C CA . VAL A 1 298 ? -3.209 -9.991 -1.397 1.00 87.12 298 VAL A CA 1
ATOM 2366 C C . VAL A 1 298 ? -1.905 -10.614 -0.891 1.00 87.12 298 VAL A C 1
ATOM 2368 O O . VAL A 1 298 ? -0.887 -10.457 -1.552 1.00 87.12 298 VAL A O 1
ATOM 2371 N N . LEU A 1 299 ? -1.905 -11.353 0.226 1.00 84.81 299 LEU A N 1
ATOM 2372 C CA . LEU A 1 299 ? -0.679 -11.990 0.735 1.00 84.81 299 LEU A CA 1
ATOM 2373 C C . LEU A 1 299 ? -0.031 -12.933 -0.278 1.00 84.81 299 LEU A C 1
ATOM 2375 O O . LEU A 1 299 ? 1.191 -12.951 -0.369 1.00 84.81 299 LEU A O 1
ATOM 2379 N N . PHE A 1 300 ? -0.837 -13.674 -1.043 1.00 78.06 300 PHE A N 1
ATOM 2380 C CA . PHE A 1 300 ? -0.333 -14.609 -2.053 1.00 78.06 300 PHE A CA 1
ATOM 2381 C C . PHE A 1 300 ? 0.385 -13.918 -3.217 1.00 78.06 300 PHE A C 1
ATOM 2383 O O . PHE A 1 300 ? 1.125 -14.584 -3.929 1.00 78.06 300 PHE A O 1
ATOM 2390 N N . PHE A 1 301 ? 0.172 -12.612 -3.390 1.00 76.69 301 PHE A N 1
ATOM 2391 C CA . PHE A 1 301 ? 0.816 -11.783 -4.412 1.00 76.69 301 PHE A CA 1
ATOM 2392 C C . PHE A 1 301 ? 1.865 -10.829 -3.818 1.00 76.69 301 PHE A C 1
ATOM 2394 O O . PHE A 1 301 ? 2.626 -10.199 -4.544 1.00 76.69 301 PHE A O 1
ATOM 2401 N N . ALA A 1 302 ? 1.890 -10.680 -2.488 1.00 75.19 302 ALA A N 1
ATOM 2402 C CA . ALA A 1 302 ? 2.728 -9.700 -1.808 1.00 75.19 302 ALA A CA 1
ATOM 2403 C C . ALA A 1 302 ? 4.187 -10.155 -1.673 1.00 75.19 302 ALA A C 1
ATOM 2405 O O . ALA A 1 302 ? 5.081 -9.328 -1.760 1.00 75.19 302 ALA A O 1
ATOM 2406 N N . ALA A 1 303 ? 4.425 -11.437 -1.400 1.00 69.31 303 ALA A N 1
ATOM 2407 C CA . ALA A 1 303 ? 5.757 -12.032 -1.288 1.00 69.31 303 ALA A CA 1
ATOM 2408 C C . ALA A 1 303 ? 5.650 -13.560 -1.395 1.00 69.31 303 ALA A C 1
ATOM 2410 O O . ALA A 1 303 ? 4.545 -14.105 -1.270 1.00 69.31 303 ALA A O 1
ATOM 2411 N N . ASP A 1 304 ? 6.797 -14.238 -1.525 1.00 65.38 304 ASP A N 1
ATOM 2412 C CA . ASP A 1 304 ? 6.904 -15.702 -1.504 1.00 65.38 304 ASP A CA 1
ATOM 2413 C C . ASP A 1 304 ? 6.006 -16.313 -0.411 1.00 65.38 304 ASP A C 1
ATOM 2415 O O . ASP A 1 304 ? 5.989 -15.857 0.739 1.00 65.38 304 ASP A O 1
ATOM 2419 N N . VAL A 1 305 ? 5.245 -17.348 -0.779 1.00 61.56 305 VAL A N 1
ATOM 2420 C CA . VAL A 1 305 ? 4.173 -17.973 0.014 1.00 61.56 305 VAL A CA 1
ATOM 2421 C C . VAL A 1 305 ? 4.639 -18.303 1.434 1.00 61.56 305 VAL A C 1
ATOM 2423 O O . VAL A 1 305 ? 3.873 -18.166 2.389 1.00 61.56 305 VAL A O 1
ATOM 2426 N N . GLN A 1 306 ? 5.900 -18.708 1.607 1.00 61.31 306 GLN A N 1
ATOM 2427 C CA . GLN A 1 306 ? 6.456 -19.005 2.930 1.00 61.31 306 GLN A CA 1
ATOM 2428 C C . GLN A 1 306 ? 6.638 -17.752 3.798 1.00 61.31 306 GLN A C 1
ATOM 2430 O O . GLN A 1 306 ? 6.344 -17.783 4.994 1.00 61.31 306 GLN A O 1
ATOM 2435 N N . ARG A 1 307 ? 7.091 -16.642 3.206 1.00 65.62 307 ARG A N 1
ATOM 2436 C CA . ARG A 1 307 ? 7.330 -15.373 3.908 1.00 65.62 307 ARG A CA 1
ATOM 2437 C C . ARG A 1 307 ? 6.035 -14.593 4.146 1.00 65.62 307 ARG A C 1
ATOM 2439 O O . ARG A 1 307 ? 5.932 -13.895 5.152 1.00 65.62 307 ARG A O 1
ATOM 2446 N N . SER A 1 308 ? 5.033 -14.749 3.278 1.00 69.69 308 SER A N 1
ATOM 2447 C CA . SER A 1 308 ? 3.752 -14.035 3.355 1.00 69.69 308 SER A CA 1
ATOM 2448 C C . SER A 1 308 ? 2.665 -14.768 4.152 1.00 69.69 308 SER A C 1
ATOM 2450 O O . SER A 1 308 ? 1.971 -14.150 4.964 1.00 69.69 308 SER A O 1
ATOM 2452 N N . ALA A 1 309 ? 2.505 -16.085 3.978 1.00 71.94 309 ALA A N 1
ATOM 2453 C CA . ALA A 1 309 ? 1.376 -16.815 4.561 1.00 71.94 309 ALA A CA 1
ATOM 2454 C C . ALA A 1 309 ? 1.574 -17.161 6.045 1.00 71.94 309 ALA A C 1
ATOM 2456 O O . ALA A 1 309 ? 0.610 -17.137 6.815 1.00 71.94 309 ALA A O 1
ATOM 2457 N N . VAL A 1 310 ? 2.805 -17.466 6.473 1.00 80.75 310 VAL A N 1
ATOM 2458 C CA . VAL A 1 310 ? 3.089 -17.910 7.852 1.00 80.75 310 VAL A CA 1
ATOM 2459 C C . VAL A 1 310 ? 2.697 -16.854 8.900 1.00 80.75 310 VAL A C 1
ATOM 2461 O O . VAL A 1 310 ? 1.954 -17.204 9.825 1.00 80.75 310 VAL A O 1
ATOM 2464 N N . PRO A 1 311 ? 3.095 -15.570 8.775 1.00 80.88 311 PRO A N 1
ATOM 2465 C CA . PRO A 1 311 ? 2.727 -14.544 9.752 1.00 80.88 311 PRO A CA 1
ATOM 2466 C C . PRO A 1 311 ? 1.212 -14.336 9.845 1.00 80.88 311 PRO A C 1
ATOM 2468 O O . PRO A 1 311 ? 0.653 -14.241 10.938 1.00 80.88 311 PRO A O 1
ATOM 2471 N N . ALA A 1 312 ? 0.521 -14.316 8.705 1.00 81.31 312 ALA A N 1
ATOM 2472 C CA . ALA A 1 312 ? -0.923 -14.130 8.669 1.00 81.31 312 ALA A CA 1
ATOM 2473 C C . ALA A 1 312 ? -1.681 -15.314 9.278 1.00 81.31 312 ALA A C 1
ATOM 2475 O O . ALA A 1 312 ? -2.614 -15.114 10.058 1.00 81.31 312 ALA A O 1
ATOM 2476 N N . MET A 1 313 ? -1.254 -16.545 8.982 1.00 84.31 313 MET A N 1
ATOM 2477 C CA . MET A 1 313 ? -1.823 -17.748 9.589 1.00 84.31 313 MET A CA 1
ATOM 2478 C C . MET A 1 313 ? -1.633 -17.746 11.104 1.00 84.31 313 MET A C 1
ATOM 2480 O O . MET A 1 313 ? -2.592 -18.011 11.830 1.00 84.31 313 MET A O 1
ATOM 2484 N N . ALA A 1 314 ? -0.445 -17.381 11.595 1.00 86.31 314 ALA A N 1
ATOM 2485 C CA . ALA A 1 314 ? -0.186 -17.264 13.028 1.00 86.31 314 ALA A CA 1
ATOM 2486 C C . ALA A 1 314 ? -1.149 -16.267 13.696 1.00 86.31 314 ALA A C 1
ATOM 2488 O O . ALA A 1 314 ? -1.780 -16.593 14.702 1.00 86.31 314 ALA A O 1
ATOM 2489 N N . VAL A 1 315 ? -1.341 -15.086 13.101 1.00 87.38 315 VAL A N 1
ATOM 2490 C CA . VAL A 1 315 ? -2.263 -14.055 13.609 1.00 87.38 315 VAL A CA 1
ATOM 2491 C C . VAL A 1 315 ? -3.713 -14.534 13.627 1.00 87.38 315 VAL A C 1
ATOM 2493 O O . VAL A 1 315 ? -4.420 -14.321 14.617 1.00 87.38 315 VAL A O 1
ATOM 2496 N N . ILE A 1 316 ? -4.170 -15.192 12.558 1.00 86.69 316 ILE A N 1
ATOM 2497 C CA . ILE A 1 316 ? -5.534 -15.728 12.475 1.00 86.69 316 ILE A CA 1
ATOM 2498 C C . ILE A 1 316 ? -5.740 -16.799 13.552 1.00 86.69 316 ILE A C 1
ATOM 2500 O O . ILE A 1 316 ? -6.735 -16.745 14.276 1.00 86.69 316 ILE A O 1
ATOM 2504 N N . ILE A 1 317 ? -4.790 -17.727 13.713 1.00 87.94 317 ILE A N 1
ATOM 2505 C CA . ILE A 1 317 ? -4.853 -18.794 14.722 1.00 87.94 317 ILE A CA 1
ATOM 2506 C C . ILE A 1 317 ? -4.900 -18.199 16.131 1.00 87.94 317 ILE A C 1
ATOM 2508 O O . ILE A 1 317 ? -5.807 -18.529 16.895 1.00 87.94 317 ILE A O 1
ATOM 2512 N N . ILE A 1 318 ? -3.984 -17.283 16.465 1.00 88.88 318 ILE A N 1
ATOM 2513 C CA . ILE A 1 318 ? -3.952 -16.614 17.775 1.00 88.88 318 ILE A CA 1
ATOM 2514 C C . ILE A 1 318 ? -5.284 -15.905 18.046 1.00 88.88 318 ILE A C 1
ATOM 2516 O O . ILE A 1 318 ? -5.849 -16.042 19.130 1.00 88.88 318 ILE A O 1
ATOM 2520 N N . SER A 1 319 ? -5.830 -15.204 17.050 1.00 85.31 319 SER A N 1
ATOM 2521 C CA . SER A 1 319 ? -7.102 -14.487 17.184 1.00 85.31 319 SER A CA 1
ATOM 2522 C C . SER A 1 319 ? -8.291 -15.424 17.416 1.00 85.31 319 SER A C 1
ATOM 2524 O O . SER A 1 319 ? -9.173 -15.125 18.225 1.00 85.31 319 SER A O 1
ATOM 2526 N N . VAL A 1 320 ? -8.320 -16.573 16.732 1.00 84.75 320 VAL A N 1
ATOM 2527 C CA . VAL A 1 320 ? -9.346 -17.606 16.932 1.00 84.75 320 VAL A CA 1
ATOM 2528 C C . VAL A 1 320 ? -9.229 -18.203 18.333 1.00 84.75 320 VAL A C 1
ATOM 2530 O O . VAL A 1 320 ? -10.232 -18.276 19.042 1.00 84.75 320 VAL A O 1
ATOM 2533 N N . VAL A 1 321 ? -8.020 -18.575 18.764 1.00 86.19 321 VAL A N 1
ATOM 2534 C CA . VAL A 1 321 ? -7.771 -19.149 20.097 1.00 86.19 321 VAL A CA 1
ATOM 2535 C C . VAL A 1 321 ? -8.169 -18.164 21.199 1.00 86.19 321 VAL A C 1
ATOM 2537 O O . VAL A 1 321 ? -8.932 -18.532 22.092 1.00 86.19 321 VAL A O 1
ATOM 2540 N N . ALA A 1 322 ? -7.758 -16.897 21.103 1.00 84.69 322 ALA A N 1
ATOM 2541 C CA . ALA A 1 322 ? -8.146 -15.853 22.054 1.00 84.69 322 ALA A CA 1
ATOM 2542 C C . ALA A 1 322 ? -9.676 -15.665 22.121 1.00 84.69 322 ALA A C 1
ATOM 2544 O O . ALA A 1 322 ? -10.259 -15.485 23.197 1.00 84.69 322 ALA A O 1
ATOM 2545 N N . SER A 1 323 ? -10.366 -15.768 20.980 1.00 80.81 323 SER A N 1
ATOM 2546 C CA . SER A 1 323 ? -11.830 -15.720 20.944 1.00 80.81 323 SER A CA 1
ATOM 2547 C C . SER A 1 323 ? -12.493 -16.935 21.599 1.00 80.81 323 SER A C 1
ATOM 2549 O O . SER A 1 323 ? -13.555 -16.795 22.208 1.00 80.81 323 SER A O 1
ATOM 2551 N N . LEU A 1 324 ? -11.904 -18.125 21.480 1.00 81.38 324 LEU A N 1
ATOM 2552 C CA . LEU A 1 324 ? -12.424 -19.332 22.122 1.00 81.38 324 LEU A CA 1
ATOM 2553 C C . LEU A 1 324 ? -12.252 -19.275 23.645 1.00 81.38 324 LEU A C 1
ATOM 2555 O O . LEU A 1 324 ? -13.200 -19.592 24.362 1.00 81.38 324 LEU A O 1
ATOM 2559 N N . ILE A 1 325 ? -11.096 -18.807 24.129 1.00 83.19 325 ILE A N 1
ATOM 2560 C CA . ILE A 1 325 ? -10.810 -18.650 25.566 1.00 83.19 325 ILE A CA 1
ATOM 2561 C C . ILE A 1 325 ? -11.796 -17.665 26.207 1.00 83.19 325 ILE A C 1
ATOM 2563 O O . ILE A 1 325 ? -12.500 -18.026 27.149 1.00 83.19 325 ILE A O 1
ATOM 2567 N N . SER A 1 326 ? -11.943 -16.466 25.632 1.00 76.44 326 SER A N 1
ATOM 2568 C CA . SER A 1 326 ? -12.873 -15.443 26.145 1.00 76.44 326 SER A CA 1
ATOM 2569 C C . SER A 1 326 ? -14.338 -15.907 26.175 1.00 76.44 326 SER A C 1
ATOM 2571 O O . SER A 1 326 ? -15.101 -15.548 27.073 1.00 76.44 326 SER A O 1
ATOM 2573 N N . ARG A 1 327 ? -14.758 -16.756 25.225 1.00 69.56 327 ARG A N 1
ATOM 2574 C CA . ARG A 1 327 ? -16.091 -17.384 25.259 1.00 69.56 327 ARG A CA 1
ATOM 2575 C C . ARG A 1 327 ? -16.222 -18.401 26.389 1.00 69.56 327 ARG A C 1
ATOM 2577 O O . ARG A 1 327 ? -17.277 -18.435 27.024 1.00 69.56 327 ARG A O 1
ATOM 2584 N N . GLY A 1 328 ? -15.185 -19.200 26.637 1.00 66.25 328 GLY A N 1
ATOM 2585 C CA . GLY A 1 328 ? -15.142 -20.174 27.728 1.00 66.25 328 GLY A CA 1
ATOM 2586 C C . GLY A 1 328 ? -15.301 -19.523 29.102 1.00 66.25 328 GLY A C 1
ATOM 2587 O O . GLY A 1 328 ? -16.114 -19.991 29.898 1.00 66.25 328 GLY A O 1
ATOM 2588 N N . GLU A 1 329 ? -14.618 -18.401 29.335 1.00 65.81 329 GLU A N 1
ATOM 2589 C CA . GLU A 1 329 ? -14.708 -17.619 30.579 1.00 65.81 329 GLU A CA 1
ATOM 2590 C C . GLU A 1 329 ? -16.103 -17.006 30.786 1.00 65.81 329 GLU A C 1
ATOM 2592 O O . GLU A 1 329 ? -16.691 -17.133 31.857 1.00 65.81 329 GLU A O 1
ATOM 2597 N N . SER A 1 330 ? -16.714 -16.449 29.734 1.00 59.41 330 SER A N 1
ATOM 2598 C CA . SER A 1 330 ? -18.081 -15.906 29.829 1.00 59.41 330 SER A CA 1
ATOM 2599 C C . SER A 1 330 ? -19.150 -16.975 30.134 1.00 59.41 330 SER A C 1
ATOM 2601 O O . SER A 1 330 ? -20.203 -16.685 30.710 1.00 59.41 330 SER A O 1
ATOM 2603 N N . GLY A 1 331 ? -18.902 -18.227 29.731 1.00 58.84 331 GLY A N 1
ATOM 2604 C CA . GLY A 1 331 ? -19.805 -19.357 29.957 1.00 58.84 331 GLY A CA 1
ATOM 2605 C C . GLY A 1 331 ? -19.699 -19.941 31.366 1.00 58.84 331 GLY A C 1
ATOM 2606 O O . GLY A 1 331 ? -20.705 -20.388 31.919 1.00 58.84 331 GLY A O 1
ATOM 2607 N N . THR A 1 332 ? -18.507 -19.922 31.964 1.00 57.22 332 THR A N 1
ATOM 2608 C CA . THR A 1 332 ? -18.289 -20.351 33.352 1.00 57.22 332 THR A CA 1
ATOM 2609 C C . THR A 1 332 ? -18.787 -19.313 34.353 1.00 57.22 332 THR A C 1
ATOM 2611 O O . THR A 1 332 ? -19.354 -19.698 35.374 1.00 57.22 332 THR A O 1
ATOM 2614 N N . GLU A 1 333 ? -18.681 -18.021 34.041 1.00 53.25 333 GLU A N 1
ATOM 2615 C CA . GLU A 1 333 ? -19.216 -16.941 34.880 1.00 53.25 333 GLU A CA 1
ATOM 2616 C C . GLU A 1 333 ? -20.752 -16.996 34.973 1.00 53.25 333 GLU A C 1
ATOM 2618 O O . GLU A 1 333 ? -21.317 -16.961 36.065 1.00 53.25 333 GLU A O 1
ATOM 2623 N N . LYS A 1 334 ? -21.442 -17.243 33.848 1.00 50.88 334 LYS A N 1
ATOM 2624 C CA . LYS A 1 334 ? -22.902 -17.458 33.830 1.00 50.88 334 LYS A CA 1
ATOM 2625 C C . LYS A 1 334 ? -23.366 -18.703 34.589 1.00 50.88 334 LYS A C 1
ATOM 2627 O O . LYS A 1 334 ? -24.490 -18.715 35.071 1.00 50.88 334 LYS A O 1
ATOM 2632 N N . ARG A 1 335 ? -22.531 -19.743 34.694 1.00 52.81 335 ARG A N 1
ATOM 2633 C CA . ARG A 1 335 ? -22.843 -20.964 35.462 1.00 52.81 335 ARG A CA 1
ATOM 2634 C C . ARG A 1 335 ? -22.594 -20.823 36.964 1.00 52.81 335 ARG A C 1
ATOM 2636 O O . ARG A 1 335 ? -23.086 -21.651 37.714 1.00 52.81 335 ARG A O 1
ATOM 2643 N N . ARG A 1 336 ? -21.817 -19.827 37.399 1.00 52.34 336 ARG A N 1
ATOM 2644 C CA . ARG A 1 336 ? -21.597 -19.529 38.826 1.00 52.34 336 ARG A CA 1
ATOM 2645 C C . ARG A 1 336 ? -22.629 -18.554 39.402 1.00 52.34 336 ARG A C 1
ATOM 2647 O O . ARG A 1 336 ? -22.726 -18.453 40.617 1.00 52.34 336 ARG A O 1
ATOM 2654 N N . ALA A 1 337 ? -23.358 -17.839 38.546 1.00 52.47 337 ALA A N 1
ATOM 2655 C CA . ALA A 1 337 ? -24.332 -16.814 38.929 1.00 52.47 337 ALA A CA 1
ATOM 2656 C C . ALA A 1 337 ? -25.808 -17.264 38.844 1.00 52.47 337 ALA A C 1
ATOM 2658 O O . ALA A 1 337 ? -26.693 -16.440 39.070 1.00 52.47 337 ALA A O 1
ATOM 2659 N N . GLY A 1 338 ? -26.078 -18.524 38.485 1.00 44.84 338 GLY A N 1
ATOM 2660 C CA . GLY A 1 338 ? -27.417 -19.130 38.473 1.00 44.84 338 GLY A CA 1
ATOM 2661 C C . GLY A 1 338 ? -27.476 -20.321 39.409 1.00 44.84 338 GLY A C 1
ATOM 2662 O O . GLY A 1 338 ? -28.550 -20.525 40.008 1.00 44.84 338 GLY A O 1
#

Secondary structure (DSSP, 8-state):
-THHHHHHHHHHHHHHHHHHHHHHH-TTSTTS-TT-----HHHHHHHHHHHHHHHHHHHHHHHHHTT--HHHHHHHHHHHHHHHHHHHHHHHHHTT------S-----GGGHHHHHHHHHHHHHHHHSPP--TT--HHHHHHHHHHHT-SS---TTT-----S---GGGGS--HHHHHHHHHHHHTSGGGHHHIIIIIHHHHHHHHHHHHHHHHHHHHH-SSHHHHHHHHHHHHHHHHHHHHHTTSTTSHHHHHHHSTTSHHHIIIIIIHHHHHHHHIIIIIS--GGGHHHHHHHHHHHHHHS-HHHHHHHHHHHHHHHHHHHHHHHHHHHHHHHH--

Foldseek 3Di:
DLLCLLVVLLVLQLLQLLVVCCVLVHPPPPPDDPPPPPQDSLNSSLLSSLVLLVLLLVLQLVCLVVVHFLVVSLVVSVVVSVVSNVVSVVVCVVVVDPPPPDDDPPDDPLQVLLVVLLVVLLVLLVVDAADCPPHCLLLLLLLCLVVRHQADDPSVHRDGPPPDDDPLSSRAALSSVLSSSCVVVPTPVCSCVSQSRVQLNSLSSLLLSLVLLVLCVVLPDDPRSSSVSSVVSSVVSVCLVVVCVPCVDLSVCSRRVVSALLNCQPRHLLSNLLSLLCCCLVVVPVSSVVSNVSSQSNLSRSDDCVSRVVSSVVSNVVSVVVSVVVVVVVVVVVVVVD